Protein AF-A0A965HYW7-F1 (afdb_monomer_lite)

Secondary structure (DSSP, 8-state):
-------------------------PEEEEE-GGGTT-EEEE-SSSSEEEEEE-TTS--EEEEEEEEETTEEEEEEEEETTEEEEEEEEEETTEEEEEEEEEEE-TTS-EEEEEEEEEEEEEEETTSPPPPPPS--PPPP-TT---B-HHHHHHHGGGS-HHHHHHHHHHB-HHHHHHHTT-HHHHHHHHHHHTT-S---HHHHHHHHHHT--HHHHHHHHHHHHHHSHHHHHHHHHHHHHHHHHHHHHHTT-S-HHHHHHHHHHHHHHHHTPPPHHHHHHTTTT-PPP-

Radius of gyration: 22.09 Å; chains: 1; bounding box: 52×48×63 Å

Structure (mmCIF, N/CA/C/O backbone):
data_AF-A0A965HYW7-F1
#
_entry.id   AF-A0A965HYW7-F1
#
loop_
_atom_site.group_PDB
_atom_site.id
_atom_site.type_symbol
_atom_site.label_atom_id
_atom_site.label_alt_id
_atom_site.label_comp_id
_atom_site.label_asym_id
_atom_site.label_entity_id
_atom_site.label_seq_id
_atom_site.pdbx_PDB_ins_code
_atom_site.Cartn_x
_atom_site.Cartn_y
_atom_site.Cartn_z
_atom_site.occupancy
_atom_site.B_iso_or_equiv
_atom_site.auth_seq_id
_atom_site.auth_comp_id
_atom_site.auth_asym_id
_atom_site.auth_atom_id
_atom_site.pdbx_PDB_model_num
ATOM 1 N N . MET A 1 1 ? -5.879 13.848 -39.163 1.00 37.06 1 MET A N 1
ATO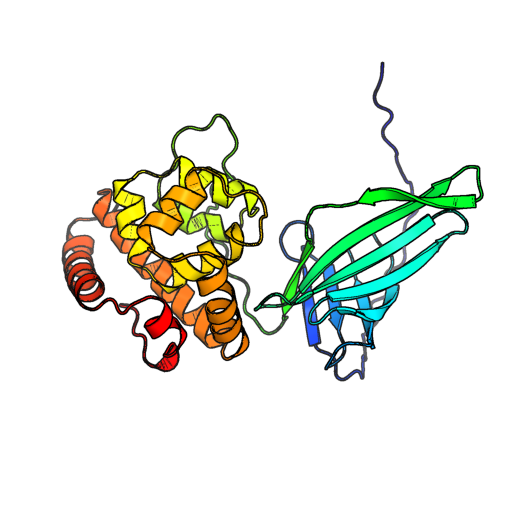M 2 C CA . MET A 1 1 ? -4.799 12.961 -39.651 1.00 37.06 1 MET A CA 1
ATOM 3 C C . MET A 1 1 ? -4.895 11.663 -38.853 1.00 37.06 1 MET A C 1
ATOM 5 O O . MET A 1 1 ? -4.931 11.728 -37.633 1.00 37.06 1 MET A O 1
ATOM 9 N N . ARG A 1 2 ? -5.151 10.536 -39.529 1.00 26.34 2 ARG A N 1
ATOM 10 C CA . ARG A 1 2 ? -5.620 9.263 -38.944 1.00 26.34 2 ARG A CA 1
ATOM 11 C C . ARG A 1 2 ? -4.559 8.589 -38.062 1.00 26.34 2 ARG A C 1
ATOM 13 O O . ARG A 1 2 ? -3.413 8.470 -38.482 1.00 26.34 2 ARG A O 1
ATOM 20 N N . LEU A 1 3 ? -4.985 8.089 -36.897 1.00 30.39 3 LEU A N 1
ATOM 21 C CA . LEU A 1 3 ? -4.243 7.127 -36.079 1.00 30.39 3 LEU A CA 1
ATOM 22 C C . LEU A 1 3 ? -4.007 5.836 -36.877 1.00 30.39 3 LEU A C 1
ATOM 24 O O . LEU A 1 3 ? -4.967 5.208 -37.322 1.00 30.39 3 LEU A O 1
ATOM 28 N N . GLN A 1 4 ? -2.746 5.425 -37.018 1.00 27.17 4 GLN A N 1
ATOM 29 C CA . GLN A 1 4 ? -2.389 4.082 -37.470 1.00 27.17 4 GLN A CA 1
ATOM 30 C C . GLN A 1 4 ? -2.093 3.195 -36.261 1.00 27.17 4 GLN A C 1
ATOM 32 O O . GLN A 1 4 ? -1.118 3.367 -35.534 1.00 27.17 4 GLN A O 1
ATOM 37 N N . THR A 1 5 ? -2.998 2.247 -36.064 1.00 33.28 5 THR A N 1
ATOM 38 C CA . THR A 1 5 ? -2.936 1.113 -35.152 1.00 33.28 5 THR A CA 1
ATOM 39 C C . THR A 1 5 ? -1.805 0.182 -35.594 1.00 33.28 5 THR A C 1
ATOM 41 O O . THR A 1 5 ? -1.863 -0.386 -36.684 1.00 33.28 5 THR A O 1
ATOM 44 N N . ILE A 1 6 ? -0.777 -0.004 -34.765 1.00 30.31 6 ILE A N 1
ATOM 45 C CA . ILE A 1 6 ? 0.245 -1.029 -35.008 1.00 30.31 6 ILE A CA 1
ATOM 46 C C . ILE A 1 6 ? -0.345 -2.376 -34.570 1.00 30.31 6 ILE A C 1
ATOM 48 O O . ILE A 1 6 ? -0.383 -2.703 -33.387 1.00 30.31 6 ILE A O 1
ATOM 52 N N . LYS A 1 7 ? -0.851 -3.140 -35.545 1.00 26.56 7 LYS A N 1
ATOM 53 C CA . LYS A 1 7 ? -1.144 -4.572 -35.413 1.00 26.56 7 LYS A CA 1
ATOM 54 C C . LYS A 1 7 ? 0.170 -5.340 -35.536 1.00 26.56 7 LYS A C 1
ATOM 56 O O . LYS A 1 7 ? 0.764 -5.351 -36.609 1.00 26.56 7 LYS A O 1
ATOM 61 N N . ILE A 1 8 ? 0.593 -6.015 -34.473 1.00 31.95 8 ILE A N 1
ATOM 62 C CA . ILE A 1 8 ? 1.630 -7.047 -34.555 1.00 31.95 8 ILE A CA 1
ATOM 63 C C . ILE A 1 8 ? 0.898 -8.390 -34.598 1.00 31.95 8 ILE A C 1
ATOM 65 O O . ILE A 1 8 ? 0.322 -8.824 -33.605 1.00 31.95 8 ILE A O 1
ATOM 69 N N . CYS A 1 9 ? 0.865 -9.004 -35.782 1.00 24.64 9 CYS A N 1
ATOM 70 C CA . CYS A 1 9 ? 0.475 -10.400 -35.958 1.00 24.64 9 CYS A CA 1
ATOM 71 C C . CYS A 1 9 ? 1.603 -11.299 -35.445 1.00 24.64 9 CYS A C 1
ATOM 73 O O . CYS A 1 9 ? 2.723 -11.173 -35.932 1.00 24.64 9 CYS A O 1
ATOM 75 N N . TRP A 1 10 ? 1.293 -12.248 -34.563 1.00 27.92 10 TRP A N 1
ATOM 76 C CA . TRP A 1 10 ? 2.052 -13.493 -34.458 1.00 27.92 10 TRP A CA 1
ATOM 77 C C . TRP A 1 10 ? 1.076 -14.666 -34.452 1.00 27.92 10 TRP A C 1
ATOM 79 O O . TRP A 1 10 ? 0.084 -14.675 -33.725 1.00 27.92 10 TRP A O 1
ATOM 89 N N . LEU A 1 11 ? 1.341 -15.588 -35.374 1.00 28.05 11 LEU A N 1
ATOM 90 C CA . LEU A 1 11 ? 0.586 -16.800 -35.653 1.00 28.05 11 LEU A CA 1
ATOM 91 C C . LEU A 1 11 ? 0.648 -17.797 -34.490 1.00 28.05 11 LEU A C 1
ATOM 93 O O . LEU A 1 11 ? 1.557 -17.786 -33.665 1.00 28.05 11 LEU A O 1
ATOM 97 N N . ALA A 1 12 ? -0.382 -18.634 -34.472 1.00 28.33 12 ALA A N 1
ATOM 98 C CA . ALA A 1 12 ? -0.800 -19.529 -33.413 1.00 28.33 12 ALA A CA 1
ATOM 99 C C . ALA A 1 12 ? 0.105 -20.752 -33.159 1.00 28.33 12 ALA A C 1
ATOM 101 O O . ALA A 1 12 ? 0.840 -21.204 -34.033 1.00 28.33 12 ALA A O 1
ATOM 102 N N . SER A 1 13 ? -0.152 -21.335 -31.980 1.00 27.81 13 SER A N 1
ATOM 103 C CA . SER A 1 13 ? -0.023 -22.754 -31.616 1.00 27.81 13 SER A CA 1
ATOM 104 C C . SER A 1 13 ? 1.363 -23.256 -31.213 1.00 27.81 13 SER A C 1
ATOM 106 O O . SER A 1 13 ? 2.185 -23.547 -32.064 1.00 27.81 13 SER A O 1
ATOM 108 N N . PHE A 1 14 ? 1.555 -23.495 -29.913 1.00 25.83 14 PHE A N 1
ATOM 109 C CA . PHE A 1 14 ? 1.907 -24.820 -29.383 1.00 25.83 14 PHE A CA 1
ATOM 110 C C . PHE A 1 14 ? 1.636 -24.835 -27.872 1.00 25.83 14 PHE A C 1
ATOM 112 O O . PHE A 1 14 ? 2.228 -24.079 -27.105 1.00 25.83 14 PHE A O 1
ATOM 119 N N . TRP A 1 15 ? 0.702 -25.688 -27.449 1.00 26.11 15 TRP A N 1
ATOM 120 C CA . TRP A 1 15 ? 0.575 -26.104 -26.057 1.00 26.11 15 TRP A CA 1
ATOM 121 C C . TRP A 1 15 ? 1.786 -26.973 -25.723 1.00 26.11 15 TRP A C 1
ATOM 123 O O . TRP A 1 15 ? 1.926 -28.070 -26.257 1.00 26.11 15 TRP A O 1
ATOM 133 N N . PHE A 1 16 ? 2.637 -26.500 -24.821 1.00 25.59 16 PHE A N 1
ATOM 134 C CA . PHE A 1 16 ? 3.503 -27.367 -24.038 1.00 25.59 16 PHE A CA 1
ATOM 135 C C . PHE A 1 16 ? 3.290 -27.017 -22.572 1.00 25.59 16 PHE A C 1
ATOM 137 O O . PHE A 1 16 ? 3.669 -25.945 -22.102 1.00 25.59 16 PHE A O 1
ATOM 144 N N . VAL A 1 17 ? 2.662 -27.944 -21.852 1.00 31.75 17 VAL A N 1
ATOM 145 C CA . VAL A 1 17 ? 2.759 -28.021 -20.397 1.00 31.75 17 VAL A CA 1
ATOM 146 C C . VAL A 1 17 ? 4.203 -28.424 -20.106 1.00 31.75 17 VAL A C 1
ATOM 148 O O . VAL A 1 17 ? 4.538 -29.605 -20.088 1.00 31.75 17 VAL A O 1
ATOM 151 N N . VAL A 1 18 ? 5.089 -27.440 -19.963 1.00 31.81 18 VAL A N 1
ATOM 152 C CA . VAL A 1 18 ? 6.425 -27.681 -19.418 1.00 31.81 18 VAL A CA 1
ATOM 153 C C . VAL A 1 18 ? 6.277 -27.673 -17.905 1.00 31.81 18 VAL A C 1
ATOM 155 O O . VAL A 1 18 ? 6.070 -26.628 -17.290 1.00 31.81 18 VAL A O 1
ATOM 158 N N . GLY A 1 19 ? 6.350 -28.863 -17.309 1.00 29.34 19 GLY A N 1
ATOM 159 C CA . GLY A 1 19 ? 6.579 -29.004 -15.880 1.00 29.34 19 GLY A CA 1
ATOM 160 C C . GLY A 1 19 ? 7.889 -28.308 -15.524 1.00 29.34 19 GLY A C 1
ATOM 161 O O . GLY A 1 19 ? 8.965 -28.764 -15.906 1.00 29.34 19 GLY A O 1
ATOM 162 N N . PHE A 1 20 ? 7.798 -27.181 -14.822 1.00 35.12 20 PHE A N 1
ATOM 163 C CA . PHE A 1 20 ? 8.964 -26.477 -14.306 1.00 35.12 20 PHE A CA 1
ATOM 164 C C . PHE A 1 20 ? 9.522 -27.239 -13.101 1.00 35.12 20 PHE A C 1
ATOM 166 O O . PHE A 1 20 ? 9.142 -27.007 -11.956 1.00 35.12 20 PHE A O 1
ATOM 173 N N . LEU A 1 21 ? 10.468 -28.137 -13.363 1.00 37.75 21 LEU A N 1
ATOM 174 C CA . LEU A 1 21 ? 11.489 -28.503 -12.386 1.00 37.75 21 LEU A CA 1
ATOM 175 C C . LEU A 1 21 ? 12.529 -27.375 -12.366 1.00 37.75 21 LEU A C 1
ATOM 177 O O . LEU A 1 21 ? 13.509 -27.395 -13.102 1.00 37.75 21 LEU A O 1
ATOM 181 N N . SER A 1 22 ? 12.280 -26.354 -11.544 1.00 37.47 22 SER A N 1
ATOM 182 C CA . SER A 1 22 ? 13.244 -25.296 -11.234 1.00 37.47 22 SER A CA 1
ATOM 183 C C . SER A 1 22 ? 13.905 -25.619 -9.896 1.00 37.47 22 SER A C 1
ATOM 185 O O . SER A 1 22 ? 13.380 -25.328 -8.823 1.00 37.47 22 SER A O 1
ATOM 187 N N . SER A 1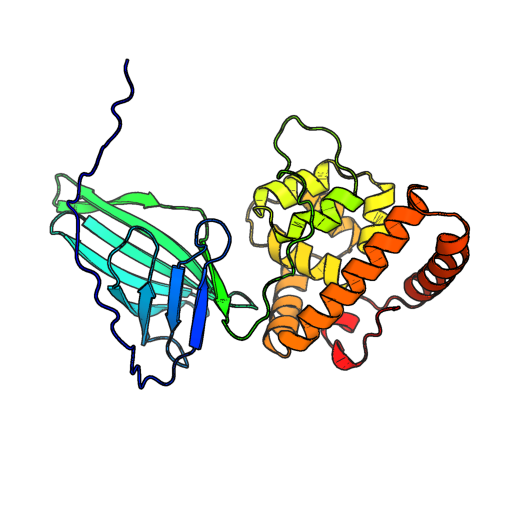 23 ? 15.076 -26.248 -9.951 1.00 43.75 23 SER A N 1
ATOM 188 C CA . SER A 1 23 ? 16.025 -26.229 -8.844 1.00 43.75 23 SER A CA 1
ATOM 189 C C . SER A 1 23 ? 16.728 -24.867 -8.835 1.00 43.75 23 SER A C 1
ATOM 191 O O . SER A 1 23 ? 17.780 -24.709 -9.451 1.00 43.75 23 SER A O 1
ATOM 193 N N . ALA A 1 24 ? 16.154 -23.864 -8.171 1.00 43.72 24 ALA A N 1
ATOM 194 C CA . ALA A 1 24 ? 16.856 -22.612 -7.899 1.00 43.72 24 ALA A CA 1
ATOM 195 C C . ALA A 1 24 ? 16.333 -21.968 -6.613 1.00 43.72 24 ALA A C 1
ATOM 197 O O . ALA A 1 24 ? 15.143 -21.741 -6.428 1.00 43.72 24 ALA A O 1
ATOM 198 N N . THR A 1 25 ? 17.258 -21.666 -5.713 1.00 59.50 25 THR A N 1
ATOM 199 C CA . THR A 1 25 ? 17.084 -21.148 -4.353 1.00 59.50 25 THR A CA 1
ATOM 200 C C . THR A 1 25 ? 16.575 -19.697 -4.289 1.00 59.50 25 THR A C 1
ATOM 202 O O . THR A 1 25 ? 16.943 -18.977 -3.367 1.00 59.50 25 THR A O 1
ATOM 205 N N . GLY A 1 26 ? 15.773 -19.244 -5.256 1.00 74.12 26 GLY A N 1
ATOM 206 C CA . GLY A 1 26 ? 15.263 -17.873 -5.373 1.00 74.12 26 GLY A CA 1
ATOM 207 C C . GLY A 1 26 ? 13.869 -17.653 -4.773 1.00 74.12 26 GLY A C 1
ATOM 208 O O . GLY A 1 26 ? 13.160 -18.601 -4.440 1.00 74.12 26 GLY A O 1
ATOM 209 N N . GLN A 1 27 ? 13.471 -16.388 -4.638 1.00 87.75 27 GLN A N 1
ATOM 210 C CA . GLN A 1 27 ? 12.113 -15.973 -4.280 1.00 87.75 27 GLN A CA 1
ATOM 211 C C . GLN A 1 27 ? 11.315 -15.623 -5.540 1.00 87.75 27 GLN A C 1
ATOM 213 O O . GLN A 1 27 ? 11.829 -14.998 -6.470 1.00 87.75 27 GLN A O 1
ATOM 218 N N . THR A 1 28 ? 10.042 -16.020 -5.557 1.00 91.38 28 THR A N 1
ATOM 219 C CA . THR A 1 28 ? 9.111 -15.686 -6.639 1.00 91.38 28 THR A CA 1
ATOM 220 C C . THR A 1 28 ? 8.286 -14.466 -6.252 1.00 91.38 28 THR A C 1
ATOM 222 O O . THR A 1 28 ? 7.853 -14.332 -5.106 1.00 91.38 28 THR A O 1
ATOM 225 N N . TYR A 1 29 ? 8.051 -13.582 -7.216 1.00 91.12 29 TYR A N 1
ATOM 226 C CA . TYR A 1 29 ? 7.219 -12.399 -7.051 1.00 91.12 29 TYR A CA 1
ATOM 227 C C . TYR A 1 29 ? 6.168 -12.359 -8.154 1.00 91.12 29 TYR A C 1
ATOM 229 O O . TYR A 1 29 ? 6.474 -12.628 -9.312 1.00 91.12 29 TYR A O 1
ATOM 237 N N . HIS A 1 30 ? 4.936 -12.005 -7.812 1.00 88.69 30 HIS A N 1
ATOM 238 C CA . HIS A 1 30 ? 3.833 -11.875 -8.757 1.00 88.69 30 HIS A CA 1
ATOM 239 C C . HIS A 1 30 ? 3.555 -10.412 -9.061 1.00 88.69 30 HIS A C 1
ATOM 241 O O . HIS A 1 30 ? 3.542 -9.571 -8.160 1.00 88.69 30 HIS A O 1
ATOM 247 N N . GLY A 1 31 ? 3.306 -10.122 -10.333 1.00 81.25 31 GLY A N 1
ATOM 248 C CA . GLY A 1 31 ? 2.906 -8.800 -10.778 1.00 81.25 31 GLY A CA 1
ATOM 249 C C . GLY A 1 31 ? 1.536 -8.403 -10.228 1.00 81.25 31 GLY A C 1
ATOM 250 O O . GLY A 1 31 ? 0.633 -9.237 -10.084 1.00 81.25 31 GLY A O 1
ATOM 251 N N . ILE A 1 32 ? 1.399 -7.117 -9.915 1.00 73.44 32 ILE A N 1
ATOM 252 C CA . ILE A 1 32 ? 0.146 -6.477 -9.496 1.00 73.44 32 ILE A CA 1
ATOM 253 C C . ILE A 1 32 ? -0.286 -5.419 -10.518 1.00 73.44 32 ILE A C 1
ATOM 255 O O . ILE A 1 32 ? 0.508 -4.992 -11.359 1.00 73.44 32 ILE A O 1
ATOM 259 N N . ASP A 1 33 ? -1.549 -5.001 -10.447 1.00 71.88 33 ASP A N 1
ATOM 260 C CA . ASP A 1 33 ? -2.158 -4.013 -11.342 1.00 71.88 33 ASP A CA 1
ATOM 261 C C . ASP A 1 33 ? -1.958 -4.377 -12.826 1.00 71.88 33 ASP A C 1
ATOM 263 O O . ASP A 1 33 ? -2.347 -5.458 -13.267 1.00 71.88 33 ASP A O 1
ATOM 267 N N . VAL A 1 34 ? -1.300 -3.506 -13.598 1.00 70.12 34 VAL A N 1
ATOM 268 C CA . VAL A 1 34 ? -0.999 -3.711 -15.027 1.00 70.12 34 VAL A CA 1
ATOM 269 C C . VAL A 1 34 ? -0.098 -4.922 -15.302 1.00 70.12 34 VAL A C 1
ATOM 271 O O . VAL A 1 34 ? 0.038 -5.326 -16.453 1.00 70.12 34 VAL A O 1
ATOM 274 N N . MET A 1 35 ? 0.510 -5.502 -14.262 1.00 79.62 35 MET A N 1
ATOM 275 C CA . MET A 1 35 ? 1.367 -6.685 -14.341 1.00 79.62 35 MET A CA 1
ATOM 276 C C . MET A 1 35 ? 0.681 -7.973 -13.883 1.00 79.62 35 MET A C 1
ATOM 278 O O . MET A 1 35 ? 1.358 -8.993 -13.743 1.00 79.62 35 MET A O 1
ATOM 282 N N . GLU A 1 36 ? -0.630 -7.974 -13.630 1.00 78.62 36 GLU A N 1
ATOM 283 C CA . GLU A 1 36 ? -1.334 -9.199 -13.246 1.00 78.62 36 GLU A CA 1
ATOM 284 C C . GLU A 1 36 ? -1.097 -10.331 -14.271 1.00 78.62 36 GLU A C 1
ATOM 286 O O . GLU A 1 36 ? -1.132 -10.126 -15.485 1.00 78.62 36 GLU A O 1
ATOM 291 N N . GLY A 1 37 ? -0.776 -11.527 -13.764 1.00 78.62 37 GLY A N 1
ATOM 292 C CA . GLY A 1 37 ? -0.368 -12.694 -14.559 1.00 78.62 37 GLY A CA 1
ATOM 293 C C . GLY A 1 37 ? 1.125 -12.755 -14.912 1.00 78.62 37 GLY A C 1
ATOM 294 O O . GLY A 1 37 ? 1.578 -13.783 -15.399 1.00 78.62 37 GLY A O 1
ATOM 295 N N . SER A 1 38 ? 1.898 -11.707 -14.613 1.00 88.19 38 SER A N 1
ATOM 296 C CA . SER A 1 38 ? 3.361 -11.707 -14.750 1.00 88.19 38 SER A CA 1
ATOM 297 C C . SER A 1 38 ? 4.053 -12.177 -13.466 1.00 88.19 38 SER A C 1
ATOM 299 O O . SER A 1 38 ? 3.482 -12.097 -12.373 1.00 88.19 38 SER A O 1
ATOM 301 N N . SER A 1 39 ? 5.306 -12.617 -13.560 1.00 91.81 39 SER A N 1
ATOM 302 C CA . SER A 1 39 ? 6.126 -12.974 -12.399 1.00 91.81 39 SER A CA 1
ATOM 303 C C . SER A 1 39 ? 7.612 -12.671 -12.589 1.00 91.81 39 SER A C 1
ATOM 305 O O . SER A 1 39 ? 8.099 -12.507 -13.708 1.00 91.81 39 SER A O 1
ATOM 307 N N . LEU A 1 40 ? 8.326 -12.587 -11.466 1.00 93.25 40 LEU A N 1
ATOM 308 C CA . LEU A 1 40 ? 9.783 -12.525 -11.394 1.00 93.25 40 LEU A CA 1
ATOM 309 C C . LEU A 1 40 ? 10.292 -13.686 -10.556 1.00 93.25 40 LEU A C 1
ATOM 311 O O . LEU A 1 40 ? 9.711 -13.991 -9.511 1.00 93.25 40 LEU A O 1
ATOM 315 N N . GLN A 1 41 ? 11.418 -14.257 -10.959 1.00 93.62 41 GLN A N 1
ATOM 316 C CA . GLN A 1 41 ? 12.202 -15.151 -10.121 1.00 93.62 41 GLN A CA 1
ATOM 317 C C . GLN A 1 41 ? 13.526 -14.459 -9.809 1.00 93.62 41 GLN A C 1
ATOM 319 O O . GLN A 1 41 ? 14.345 -14.216 -10.693 1.00 93.62 41 GLN A O 1
ATOM 324 N N . ILE A 1 42 ? 13.699 -14.070 -8.547 1.00 91.00 42 ILE A N 1
ATOM 325 C CA . ILE A 1 42 ? 14.866 -13.318 -8.079 1.00 91.00 42 ILE A CA 1
ATOM 326 C C . ILE A 1 42 ? 15.696 -14.256 -7.198 1.00 91.00 42 ILE A C 1
ATOM 328 O O . ILE A 1 42 ? 15.123 -14.965 -6.366 1.00 91.00 42 ILE A O 1
ATOM 332 N N . PRO A 1 43 ? 17.031 -14.297 -7.339 1.00 89.44 43 PRO A N 1
ATOM 333 C CA . PRO A 1 43 ? 17.882 -15.091 -6.461 1.00 89.44 43 PRO A CA 1
ATOM 334 C C . PRO A 1 43 ? 17.745 -14.616 -5.006 1.00 89.44 43 PRO A C 1
ATOM 336 O O . PRO A 1 43 ? 17.257 -13.521 -4.736 1.00 89.44 43 PRO A O 1
ATOM 339 N N . LYS A 1 44 ? 18.198 -15.432 -4.046 1.00 83.00 44 LYS A N 1
ATOM 340 C CA . LYS A 1 44 ? 18.151 -15.126 -2.597 1.00 83.00 44 LYS A CA 1
ATOM 341 C C . LYS A 1 44 ? 18.644 -13.722 -2.226 1.00 83.00 44 LYS A C 1
ATOM 343 O O . LYS A 1 44 ? 18.179 -13.157 -1.242 1.00 83.00 44 LYS A O 1
ATOM 348 N N . SER A 1 45 ? 19.581 -13.187 -2.997 1.00 81.06 45 SER A N 1
ATOM 349 C CA . SER A 1 45 ? 20.106 -11.833 -2.869 1.00 81.06 45 SER A CA 1
ATOM 350 C C . SER A 1 45 ? 20.517 -11.312 -4.244 1.00 81.06 45 SER A C 1
ATOM 352 O O . SER A 1 45 ? 21.046 -12.077 -5.050 1.00 81.06 45 SER A O 1
ATOM 354 N N . LEU A 1 46 ? 20.312 -10.017 -4.487 1.00 84.75 46 LEU A N 1
ATOM 355 C CA . LEU A 1 46 ? 20.935 -9.293 -5.598 1.00 84.75 46 LEU A CA 1
ATOM 356 C C . LEU A 1 46 ? 22.272 -8.678 -5.144 1.00 84.75 46 LEU A C 1
ATOM 358 O O . LEU A 1 46 ? 22.408 -8.396 -3.950 1.00 84.75 46 LEU A O 1
ATOM 362 N N . PRO A 1 47 ? 23.242 -8.417 -6.046 1.00 89.38 47 PRO A N 1
ATOM 363 C CA . PRO A 1 47 ? 23.243 -8.626 -7.506 1.00 89.38 47 PRO A CA 1
ATOM 364 C C . PRO A 1 47 ? 23.090 -10.084 -7.951 1.00 89.38 47 PRO A C 1
ATOM 366 O O . PRO A 1 47 ? 23.458 -11.002 -7.223 1.00 89.38 47 PRO A O 1
ATOM 369 N N . GLY A 1 48 ? 22.571 -10.301 -9.158 1.00 90.38 48 GLY A N 1
ATOM 370 C CA . GLY A 1 48 ? 22.396 -11.642 -9.709 1.00 90.38 48 GLY A CA 1
ATOM 371 C C . GLY A 1 48 ? 21.440 -11.688 -10.895 1.00 90.38 48 GLY A C 1
ATOM 372 O O . GLY A 1 48 ? 20.832 -10.685 -11.268 1.00 90.38 48 GLY A O 1
ATOM 373 N N . LYS A 1 49 ? 21.309 -12.874 -11.486 1.00 92.50 49 LYS A N 1
ATOM 374 C CA . LYS A 1 49 ? 20.434 -13.116 -12.632 1.00 92.50 49 LYS A CA 1
ATOM 375 C C . LYS A 1 49 ? 18.974 -13.195 -12.192 1.00 92.50 49 LYS A C 1
ATOM 377 O O . LYS A 1 49 ? 18.642 -14.038 -11.366 1.00 92.50 49 LYS A O 1
ATOM 382 N N . VAL A 1 50 ? 18.122 -12.336 -12.745 1.00 93.25 50 VAL A N 1
ATOM 383 C CA . VAL A 1 50 ? 16.672 -12.322 -12.504 1.00 93.25 50 VAL A CA 1
ATOM 384 C C . VAL A 1 50 ? 15.949 -12.824 -13.742 1.00 93.25 50 VAL A C 1
ATOM 386 O O . VAL A 1 50 ? 16.219 -12.345 -14.845 1.00 93.25 50 VAL A O 1
ATOM 389 N N . ASP A 1 51 ? 15.010 -13.744 -13.549 1.00 93.00 51 ASP A N 1
ATOM 390 C CA . ASP A 1 51 ? 14.137 -14.238 -14.611 1.00 93.00 51 ASP A CA 1
ATOM 391 C C . ASP A 1 51 ? 12.819 -13.460 -14.613 1.00 93.00 51 ASP A C 1
ATOM 393 O O . ASP A 1 51 ? 12.162 -13.305 -13.580 1.00 93.00 51 ASP A O 1
ATOM 397 N N . PHE A 1 52 ? 12.433 -12.966 -15.786 1.00 91.12 52 PHE A N 1
ATOM 398 C CA . PHE A 1 52 ? 11.245 -12.159 -16.018 1.00 91.12 52 PHE A CA 1
ATOM 399 C C . PHE A 1 52 ? 10.249 -12.934 -16.879 1.00 91.12 52 PHE A C 1
ATOM 401 O O . PHE A 1 52 ? 10.544 -13.326 -18.010 1.00 91.12 52 PHE A O 1
ATOM 408 N N . TYR A 1 53 ? 9.031 -13.072 -16.365 1.00 91.31 53 TYR A N 1
ATOM 409 C CA . TYR A 1 53 ? 7.885 -13.634 -17.068 1.00 91.31 53 TYR A CA 1
ATOM 410 C C . TYR A 1 53 ? 6.823 -12.537 -17.170 1.00 91.31 53 TYR A C 1
ATOM 412 O O . TYR A 1 53 ? 5.948 -12.423 -16.317 1.00 91.31 53 TYR A O 1
ATOM 420 N N . ILE A 1 54 ? 6.950 -11.659 -18.167 1.00 84.31 54 ILE A N 1
ATOM 421 C CA . ILE A 1 54 ? 6.068 -10.497 -18.345 1.00 84.31 54 ILE A CA 1
ATOM 422 C C . ILE A 1 54 ? 5.027 -10.805 -19.420 1.00 84.31 54 ILE A C 1
ATOM 424 O O . ILE A 1 54 ? 5.382 -11.165 -20.541 1.00 84.31 54 ILE A O 1
ATOM 428 N N . ASN A 1 55 ? 3.745 -10.613 -19.105 1.00 76.69 55 ASN A N 1
ATOM 429 C CA . ASN A 1 55 ? 2.660 -10.784 -20.070 1.00 76.69 55 ASN A CA 1
ATOM 430 C C . ASN A 1 55 ? 2.881 -9.915 -21.319 1.00 76.69 55 ASN A C 1
ATOM 432 O O . ASN A 1 55 ? 3.102 -8.709 -21.228 1.00 76.69 55 ASN A O 1
ATOM 436 N N . GLY A 1 56 ? 2.821 -10.541 -22.497 1.00 75.38 56 GLY A N 1
ATOM 437 C CA . GLY A 1 56 ? 3.114 -9.888 -23.778 1.00 75.38 56 GLY A CA 1
ATOM 438 C C . GLY A 1 56 ? 4.592 -9.902 -24.190 1.00 75.38 56 GLY A C 1
ATOM 439 O O . GLY A 1 56 ? 4.910 -9.412 -25.272 1.00 75.38 56 GLY A O 1
ATOM 440 N N . PHE A 1 57 ? 5.483 -10.489 -23.384 1.00 75.56 57 PHE A N 1
ATOM 441 C CA . PHE A 1 57 ? 6.895 -10.702 -23.705 1.00 75.56 57 PHE A CA 1
ATOM 442 C C . PHE A 1 57 ? 7.239 -12.196 -23.640 1.00 75.56 57 PHE A C 1
ATOM 444 O O . PHE A 1 57 ? 6.665 -12.948 -22.854 1.00 75.56 57 PHE A O 1
ATOM 451 N N . ALA A 1 58 ? 8.203 -12.634 -24.455 1.00 82.38 58 ALA A N 1
ATOM 452 C CA . ALA A 1 58 ? 8.821 -13.944 -24.259 1.00 82.38 58 ALA A CA 1
ATOM 453 C C . ALA A 1 58 ? 9.602 -13.941 -22.930 1.00 82.38 58 ALA A C 1
ATOM 455 O O . ALA A 1 58 ? 10.191 -12.906 -22.616 1.00 82.38 58 ALA A O 1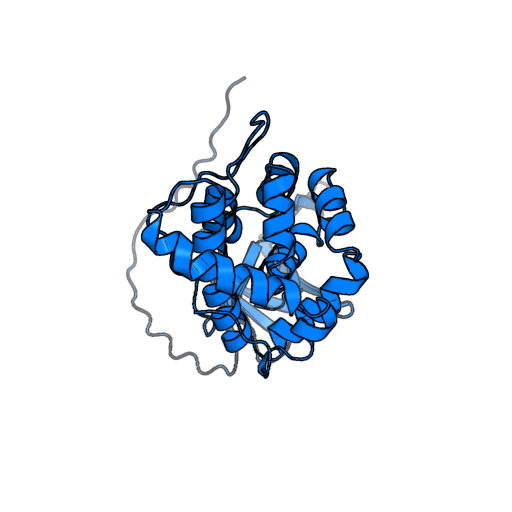
ATOM 456 N N . PRO A 1 59 ? 9.641 -15.046 -22.162 1.00 88.38 59 PRO A N 1
ATOM 457 C CA . PRO A 1 59 ? 10.451 -15.121 -20.949 1.00 88.38 59 PRO A CA 1
ATOM 458 C C . PRO A 1 59 ? 11.914 -14.769 -21.228 1.00 88.38 59 PRO A C 1
ATOM 460 O O . PRO A 1 59 ? 12.487 -15.218 -22.223 1.00 88.38 59 PRO A O 1
ATOM 463 N N . PHE A 1 60 ? 12.520 -13.967 -20.358 1.00 88.88 60 PHE A N 1
ATOM 464 C CA . PHE A 1 60 ? 13.912 -13.550 -20.505 1.00 88.88 60 PHE A CA 1
ATOM 465 C C . PHE A 1 60 ? 14.586 -13.399 -19.145 1.00 88.88 60 PHE A C 1
ATOM 467 O O . PHE A 1 60 ? 13.925 -13.186 -18.133 1.00 88.88 60 PHE A O 1
ATOM 474 N N . SER A 1 61 ? 15.913 -13.450 -19.135 1.00 91.19 61 SER A N 1
ATOM 475 C CA . SER A 1 61 ? 16.706 -13.244 -17.926 1.00 91.19 61 SER A CA 1
ATOM 476 C C . SER A 1 61 ? 17.634 -12.053 -18.089 1.00 91.19 61 SER A C 1
ATOM 478 O O . SER A 1 61 ? 18.155 -11.823 -19.182 1.00 91.19 61 SER A O 1
ATOM 480 N N . ILE A 1 62 ? 17.874 -11.323 -17.004 1.00 91.81 62 ILE A N 1
ATOM 481 C CA . ILE A 1 62 ? 18.820 -10.208 -16.984 1.00 91.81 62 ILE A CA 1
ATOM 482 C C . ILE A 1 62 ? 19.740 -10.333 -15.775 1.00 91.81 62 ILE A C 1
ATOM 484 O O . ILE A 1 62 ? 19.275 -10.530 -14.653 1.00 91.81 62 ILE A O 1
ATOM 488 N N . ASP A 1 63 ? 21.040 -10.171 -16.005 1.00 92.12 63 ASP A N 1
ATOM 489 C CA . ASP A 1 63 ? 22.013 -9.984 -14.935 1.00 92.12 63 ASP A CA 1
ATOM 490 C C . ASP A 1 63 ? 21.872 -8.577 -14.351 1.00 92.12 63 ASP A C 1
ATOM 492 O O . ASP A 1 63 ? 22.134 -7.565 -15.007 1.00 92.12 63 ASP A O 1
ATOM 496 N N . MET A 1 64 ? 21.411 -8.519 -13.106 1.00 92.69 64 MET A N 1
ATOM 497 C CA . MET A 1 64 ? 21.196 -7.275 -12.384 1.00 92.69 64 MET A CA 1
ATOM 498 C C . MET A 1 64 ? 22.461 -6.904 -11.618 1.00 92.69 64 MET A C 1
ATOM 500 O O . MET A 1 64 ? 22.925 -7.672 -10.773 1.00 92.69 64 MET A O 1
ATOM 504 N N . VAL A 1 65 ? 22.980 -5.703 -11.858 1.00 91.75 65 VAL A N 1
ATOM 505 C CA . VAL A 1 65 ? 24.115 -5.117 -11.136 1.00 91.75 65 VAL A CA 1
ATOM 506 C C . VAL A 1 65 ? 23.643 -4.017 -10.193 1.00 91.75 65 VAL A C 1
ATOM 508 O O . VAL A 1 65 ? 22.700 -3.286 -10.493 1.00 91.75 65 VAL A O 1
ATOM 511 N N . GLN A 1 66 ? 24.292 -3.885 -9.039 1.00 88.94 66 G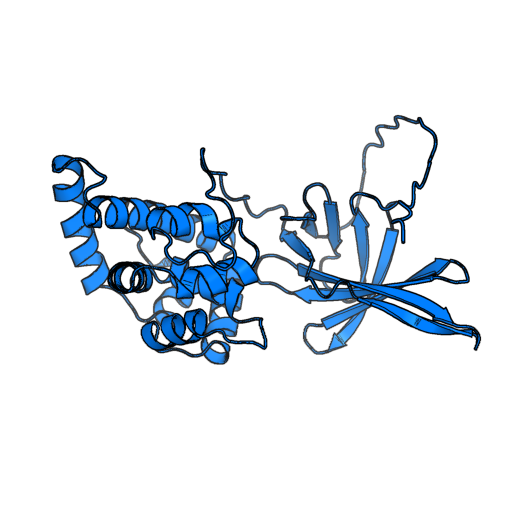LN A N 1
ATOM 512 C CA . GLN A 1 66 ? 23.992 -2.806 -8.102 1.00 88.94 66 GLN A CA 1
ATOM 513 C C . GLN A 1 66 ? 24.548 -1.484 -8.642 1.00 88.94 66 GLN A C 1
ATOM 515 O O . GLN A 1 66 ? 25.748 -1.351 -8.866 1.00 88.94 66 GLN A O 1
ATOM 520 N N . GLN A 1 67 ? 23.673 -0.503 -8.851 1.00 84.81 67 GLN A N 1
ATOM 521 C CA . GLN A 1 67 ? 24.048 0.855 -9.243 1.00 84.81 67 GLN A CA 1
ATOM 522 C C . GLN A 1 67 ? 24.208 1.765 -8.017 1.00 84.81 67 GLN A C 1
ATOM 524 O O . GLN A 1 67 ? 25.069 2.641 -7.993 1.00 84.81 67 GLN A O 1
ATOM 529 N N . SER A 1 68 ? 23.364 1.580 -7.001 1.00 77.75 68 SER A N 1
ATOM 530 C CA . SER A 1 68 ? 23.429 2.298 -5.725 1.00 77.75 68 SER A CA 1
ATOM 531 C C . SER A 1 68 ? 22.875 1.427 -4.595 1.00 77.75 68 SER A C 1
ATOM 533 O O . SER A 1 68 ? 22.472 0.290 -4.847 1.00 77.75 68 SER A O 1
ATOM 535 N N . ARG A 1 69 ? 22.863 1.949 -3.356 1.00 68.31 69 ARG A N 1
ATOM 536 C CA . ARG A 1 69 ? 22.538 1.213 -2.117 1.00 68.31 69 ARG A CA 1
ATOM 537 C C . ARG A 1 69 ? 21.355 0.247 -2.271 1.00 68.31 69 ARG A C 1
ATOM 539 O O . ARG A 1 69 ? 21.494 -0.898 -1.871 1.00 68.31 69 ARG A O 1
ATOM 546 N N . ASP A 1 70 ? 20.301 0.664 -2.973 1.00 75.81 70 ASP A N 1
ATOM 547 C CA . ASP A 1 70 ? 19.071 -0.114 -3.173 1.00 75.81 70 ASP A CA 1
ATOM 548 C C . ASP A 1 70 ? 18.548 -0.031 -4.620 1.00 75.81 70 ASP A C 1
ATOM 550 O O . ASP A 1 70 ? 17.348 -0.087 -4.880 1.00 75.81 70 ASP A O 1
ATOM 554 N N . VAL A 1 71 ? 19.429 0.181 -5.597 1.00 81.94 71 VAL A N 1
ATOM 555 C CA . VAL A 1 71 ? 19.029 0.246 -7.009 1.00 81.94 71 VAL A CA 1
ATOM 556 C C . VAL A 1 71 ? 19.841 -0.750 -7.802 1.00 81.94 71 VAL A C 1
ATOM 558 O O . VAL A 1 71 ? 21.067 -0.662 -7.848 1.00 81.94 71 VAL A O 1
ATOM 561 N N . PHE A 1 72 ? 19.137 -1.652 -8.474 1.00 89.38 72 PHE A N 1
ATOM 562 C CA . PHE A 1 72 ? 19.731 -2.641 -9.355 1.00 89.38 72 PHE A CA 1
ATOM 563 C C . PHE A 1 72 ? 19.333 -2.338 -10.790 1.00 89.38 72 PHE A C 1
ATOM 565 O O . PHE A 1 72 ? 18.170 -2.043 -11.064 1.00 89.38 72 PHE A O 1
ATOM 572 N N . ILE A 1 73 ? 20.287 -2.405 -11.709 1.00 91.25 73 ILE A N 1
ATOM 573 C CA . ILE A 1 73 ? 20.049 -2.202 -13.134 1.00 91.25 73 ILE A CA 1
ATOM 574 C C . ILE A 1 73 ? 20.558 -3.407 -13.897 1.00 91.25 73 ILE A C 1
ATOM 576 O O . ILE A 1 73 ? 21.613 -3.945 -13.589 1.00 91.25 73 ILE A O 1
ATOM 580 N N . GLY A 1 74 ? 19.820 -3.794 -14.922 1.00 90.94 74 GLY A N 1
ATOM 581 C CA . GLY A 1 74 ? 20.299 -4.719 -15.926 1.00 90.94 74 GLY A CA 1
ATOM 582 C C . GLY A 1 74 ? 19.844 -4.279 -17.309 1.00 90.94 74 GLY A C 1
ATOM 583 O O . GLY A 1 74 ? 18.862 -3.549 -17.462 1.00 90.94 74 GLY A O 1
ATOM 584 N N . GLU A 1 75 ? 20.583 -4.686 -18.331 1.00 89.19 75 GLU A N 1
ATOM 585 C CA . GLU A 1 75 ? 20.269 -4.368 -19.720 1.00 89.19 75 GLU A CA 1
ATOM 586 C C . GLU A 1 75 ? 20.139 -5.658 -20.524 1.00 89.19 75 GLU A C 1
ATOM 588 O O . GLU A 1 75 ? 20.933 -6.581 -20.369 1.00 89.19 75 GLU A O 1
ATOM 593 N N . ASN A 1 76 ? 19.146 -5.704 -21.406 1.00 82.56 76 ASN A N 1
ATOM 594 C CA . ASN A 1 76 ? 18.969 -6.771 -22.376 1.00 82.56 76 ASN A CA 1
ATOM 595 C C . ASN A 1 76 ? 18.870 -6.161 -23.777 1.00 82.56 76 ASN A C 1
ATOM 597 O O . ASN A 1 76 ? 17.990 -5.340 -24.060 1.00 82.56 76 ASN A O 1
ATOM 601 N N . ILE A 1 77 ? 19.794 -6.539 -24.658 1.00 76.69 77 ILE A N 1
ATOM 602 C CA . ILE A 1 77 ? 19.756 -6.139 -26.064 1.00 76.69 77 ILE A CA 1
ATOM 603 C C . ILE A 1 77 ? 18.752 -7.053 -26.764 1.00 76.69 77 ILE A C 1
ATOM 605 O O . ILE A 1 77 ? 19.062 -8.188 -27.112 1.00 76.69 77 ILE A O 1
ATOM 609 N N . THR A 1 78 ? 17.537 -6.547 -26.971 1.00 72.06 78 THR A N 1
ATOM 610 C CA . THR A 1 78 ? 16.451 -7.319 -27.586 1.00 72.06 78 THR A CA 1
ATOM 611 C C . THR A 1 78 ? 16.619 -7.449 -29.101 1.00 72.06 78 THR A C 1
ATOM 613 O O . THR A 1 78 ? 16.138 -8.411 -29.692 1.00 72.06 78 THR A O 1
ATOM 616 N N . SER A 1 79 ? 17.311 -6.504 -29.753 1.00 75.81 79 SER A N 1
ATOM 617 C CA . SER A 1 79 ? 17.707 -6.601 -31.165 1.00 75.81 79 SER A CA 1
ATOM 618 C C . SER A 1 79 ? 18.865 -5.652 -31.506 1.00 75.81 79 SER A C 1
ATOM 620 O O . SER A 1 79 ? 19.272 -4.823 -30.696 1.00 75.81 79 SER A O 1
ATOM 622 N N . ARG A 1 80 ? 19.355 -5.683 -32.758 1.00 75.88 80 ARG A N 1
ATOM 623 C CA . ARG A 1 80 ? 20.382 -4.743 -33.264 1.00 75.88 80 ARG A CA 1
ATOM 624 C C . ARG A 1 80 ? 20.003 -3.261 -33.100 1.00 75.88 80 ARG A C 1
ATOM 626 O O . ARG A 1 80 ? 20.889 -2.405 -33.076 1.00 75.88 80 ARG A O 1
ATOM 633 N N . TYR A 1 81 ? 18.708 -2.958 -33.014 1.00 79.56 81 TYR A N 1
ATOM 634 C CA . TYR A 1 81 ? 18.179 -1.594 -32.972 1.00 79.56 81 TYR A CA 1
ATOM 635 C C . TYR A 1 81 ? 17.444 -1.266 -31.675 1.00 79.56 81 TYR A C 1
ATOM 637 O O . TYR A 1 81 ? 17.039 -0.119 -31.499 1.00 79.56 81 TYR A O 1
ATOM 645 N N . GLN A 1 82 ? 17.264 -2.235 -30.775 1.00 81.12 82 GLN A N 1
ATOM 646 C CA . GLN A 1 82 ? 16.474 -2.066 -29.559 1.00 81.12 82 GLN A CA 1
ATOM 647 C C . GLN A 1 82 ? 17.205 -2.625 -28.344 1.00 81.12 82 GLN A C 1
ATOM 649 O O . GLN A 1 82 ? 17.817 -3.691 -28.393 1.00 81.12 82 GLN A O 1
ATOM 654 N N . LYS A 1 83 ? 17.111 -1.890 -27.242 1.00 85.38 83 LYS A N 1
ATOM 655 C CA . LYS A 1 83 ? 17.654 -2.279 -25.948 1.00 85.38 83 LYS A CA 1
ATOM 656 C C . LYS A 1 83 ? 16.603 -2.018 -24.881 1.00 85.38 83 LYS A C 1
ATOM 658 O O . LYS A 1 83 ? 15.991 -0.954 -24.866 1.00 85.38 83 LYS A O 1
ATOM 663 N N . LEU A 1 84 ? 16.410 -2.976 -23.989 1.00 84.56 84 LEU A N 1
ATOM 664 C CA . LEU A 1 84 ? 15.593 -2.820 -22.798 1.00 84.56 84 LEU A CA 1
ATOM 665 C C . LEU A 1 84 ? 16.528 -2.659 -21.604 1.00 84.56 84 LEU A C 1
ATOM 667 O O . LEU A 1 84 ? 17.367 -3.520 -21.353 1.00 84.56 84 LEU A O 1
ATOM 671 N N . ARG A 1 85 ? 16.389 -1.565 -20.861 1.00 87.81 85 ARG A N 1
ATOM 672 C CA . ARG A 1 85 ? 16.998 -1.432 -19.540 1.00 87.81 85 ARG A CA 1
ATOM 673 C C . ARG A 1 85 ? 15.922 -1.665 -18.494 1.00 87.81 85 ARG A C 1
ATOM 675 O O . ARG A 1 85 ? 14.834 -1.098 -18.578 1.00 87.81 85 ARG A O 1
ATOM 682 N N . ILE A 1 86 ? 16.250 -2.486 -17.510 1.00 89.44 86 ILE A N 1
ATOM 683 C CA . ILE A 1 86 ? 15.407 -2.740 -16.354 1.00 89.44 86 ILE A CA 1
ATOM 684 C C . ILE A 1 86 ? 16.078 -2.147 -15.132 1.00 89.44 86 ILE A C 1
ATOM 686 O O . ILE A 1 86 ? 17.250 -2.406 -14.867 1.00 89.44 86 ILE A O 1
ATOM 690 N N . LYS A 1 87 ? 15.316 -1.362 -14.377 1.00 88.44 87 LYS A N 1
ATOM 691 C CA . LYS A 1 87 ? 15.714 -0.866 -13.064 1.00 88.44 87 LYS A CA 1
ATOM 692 C C . LYS A 1 87 ? 14.803 -1.480 -12.014 1.00 88.44 87 LYS A C 1
ATOM 694 O O . LYS A 1 87 ? 13.585 -1.398 -12.132 1.00 88.44 87 LYS A O 1
ATOM 699 N N . MET A 1 88 ? 15.392 -2.067 -10.983 1.00 88.50 88 MET A N 1
ATOM 700 C CA . MET A 1 88 ? 14.691 -2.656 -9.850 1.00 88.50 88 MET A CA 1
ATOM 701 C C . MET A 1 88 ? 15.033 -1.888 -8.581 1.00 88.50 88 MET A C 1
ATOM 703 O O . MET A 1 88 ? 16.199 -1.608 -8.302 1.00 88.50 88 MET A O 1
ATOM 707 N N . GLN A 1 89 ? 14.001 -1.548 -7.821 1.00 85.62 89 GLN A N 1
ATOM 708 C CA . GLN A 1 89 ? 14.119 -0.940 -6.501 1.00 85.62 89 GLN A CA 1
ATOM 709 C C . GLN A 1 89 ? 13.335 -1.799 -5.511 1.00 85.62 89 GLN A C 1
ATOM 711 O O . GLN A 1 89 ? 12.192 -2.160 -5.822 1.00 85.62 89 GLN A O 1
ATOM 716 N N . PRO A 1 90 ? 13.909 -2.140 -4.348 1.00 79.69 90 PRO A N 1
ATOM 717 C CA . PRO A 1 90 ? 13.186 -2.886 -3.345 1.00 79.69 90 PRO A CA 1
ATOM 718 C C . PRO A 1 90 ? 11.994 -2.055 -2.878 1.00 79.69 90 PRO A C 1
ATOM 720 O O . PRO A 1 90 ? 12.039 -0.828 -2.748 1.00 79.69 90 PRO A O 1
ATOM 723 N N . ALA A 1 91 ? 10.894 -2.756 -2.677 1.00 78.44 91 ALA A N 1
ATOM 724 C CA . ALA A 1 91 ? 9.731 -2.276 -1.970 1.00 78.44 91 ALA A CA 1
ATOM 725 C C . ALA A 1 91 ? 9.493 -3.224 -0.790 1.00 78.44 91 ALA A C 1
ATOM 727 O O . ALA A 1 91 ? 9.837 -4.400 -0.876 1.00 78.44 91 ALA A O 1
ATOM 728 N N . PRO A 1 92 ? 8.831 -2.782 0.283 1.00 70.06 92 PRO A N 1
ATOM 729 C CA . PRO A 1 92 ? 8.751 -3.592 1.503 1.00 70.06 92 PRO A CA 1
ATOM 730 C C . PRO A 1 92 ? 8.103 -4.974 1.346 1.00 70.06 92 PRO A C 1
ATOM 732 O O . PRO A 1 92 ? 8.359 -5.885 2.125 1.00 70.06 92 PRO A O 1
ATOM 735 N N . LEU A 1 93 ? 7.256 -5.139 0.326 1.00 74.12 93 LEU A N 1
ATOM 736 C CA . LEU A 1 93 ? 6.583 -6.400 -0.002 1.00 74.12 93 LEU A CA 1
ATOM 737 C C . LEU A 1 93 ? 7.090 -7.022 -1.311 1.00 74.12 93 LEU A C 1
ATOM 739 O O . LEU A 1 93 ? 6.561 -8.041 -1.753 1.00 74.12 93 LEU A O 1
ATOM 743 N N . GLY A 1 94 ? 8.089 -6.419 -1.955 1.00 86.44 94 GLY A N 1
ATOM 744 C CA . GLY A 1 94 ? 8.641 -6.930 -3.198 1.00 86.44 94 GLY A CA 1
ATOM 745 C C . GLY A 1 94 ? 9.490 -5.928 -3.957 1.00 86.44 94 GLY A C 1
ATOM 746 O O . GLY A 1 94 ? 10.480 -5.432 -3.434 1.00 86.44 94 GLY A O 1
ATOM 747 N N . TRP A 1 95 ? 9.144 -5.663 -5.212 1.00 86.75 95 TRP A N 1
ATOM 748 C CA . TRP A 1 95 ? 9.989 -4.888 -6.113 1.00 86.75 95 TRP A CA 1
ATOM 749 C C . TRP A 1 95 ? 9.175 -3.919 -6.956 1.00 86.75 95 TRP A C 1
ATOM 751 O O . TRP A 1 95 ? 8.104 -4.246 -7.469 1.00 86.75 95 TRP A O 1
ATOM 761 N N . ARG A 1 96 ? 9.721 -2.716 -7.123 1.00 86.62 96 ARG A N 1
ATOM 762 C CA . ARG A 1 96 ? 9.333 -1.789 -8.183 1.00 86.62 96 ARG A CA 1
ATOM 763 C C . ARG A 1 96 ? 10.271 -1.989 -9.352 1.00 86.62 96 ARG A C 1
ATOM 765 O O . ARG A 1 96 ? 11.485 -1.872 -9.195 1.00 86.62 96 ARG A O 1
ATOM 772 N N . VAL A 1 97 ? 9.696 -2.263 -10.510 1.00 87.44 97 VAL A N 1
ATOM 773 C CA . VAL A 1 97 ? 10.428 -2.500 -11.747 1.00 87.44 97 VAL A CA 1
ATOM 774 C C . VAL A 1 97 ? 10.091 -1.398 -12.736 1.00 87.44 97 VAL A C 1
ATOM 776 O O . VAL A 1 97 ? 8.926 -1.116 -12.991 1.00 87.44 97 VAL A O 1
ATOM 779 N N . PHE A 1 98 ? 11.109 -0.773 -13.302 1.00 84.44 98 PHE A N 1
ATOM 780 C CA . PHE A 1 98 ? 10.968 0.221 -14.357 1.00 84.44 98 PHE A CA 1
ATOM 781 C C . PHE A 1 98 ? 11.527 -0.369 -15.642 1.00 84.44 98 PHE A C 1
ATOM 783 O O . PHE A 1 98 ? 12.616 -0.949 -15.637 1.00 84.44 98 PHE A O 1
ATOM 790 N N . LEU A 1 99 ? 10.772 -0.219 -16.727 1.00 84.25 99 LEU A N 1
ATOM 791 C CA . LEU A 1 99 ? 11.161 -0.666 -18.056 1.00 84.25 99 LEU A CA 1
ATOM 792 C C . LEU A 1 99 ? 11.466 0.561 -18.912 1.00 84.25 99 LEU A C 1
ATOM 794 O O . LEU A 1 99 ? 10.580 1.357 -19.232 1.00 84.25 99 LEU A O 1
ATOM 798 N N . GLU A 1 100 ? 12.726 0.707 -19.296 1.00 83.56 100 GLU A N 1
ATOM 799 C CA . GLU A 1 100 ? 13.186 1.779 -20.169 1.00 83.56 100 GLU A CA 1
ATOM 800 C C . GLU A 1 100 ? 13.538 1.192 -21.535 1.00 83.56 100 GLU A C 1
ATOM 802 O O . GLU A 1 100 ? 14.514 0.449 -21.687 1.00 83.56 100 GLU A O 1
ATOM 807 N N . ALA A 1 101 ? 12.731 1.519 -22.543 1.00 83.31 101 ALA A N 1
ATOM 808 C CA . ALA A 1 101 ? 13.002 1.118 -23.913 1.00 83.31 101 ALA A CA 1
ATOM 809 C C . ALA A 1 101 ? 13.936 2.131 -24.585 1.00 83.31 101 ALA A C 1
ATOM 811 O O . ALA A 1 101 ? 13.669 3.335 -24.604 1.00 83.31 101 ALA A O 1
ATOM 812 N N . PHE A 1 102 ? 15.000 1.624 -25.199 1.00 84.19 102 PHE A N 1
ATOM 813 C CA . PHE A 1 102 ? 15.945 2.382 -26.002 1.00 84.19 102 PHE A CA 1
ATOM 814 C C . PHE A 1 102 ? 15.908 1.908 -27.453 1.00 84.19 102 PHE A C 1
ATOM 816 O O . PHE A 1 102 ? 15.836 0.710 -27.731 1.00 84.19 102 PHE A O 1
ATOM 823 N N . ALA A 1 103 ? 16.030 2.854 -28.377 1.00 85.56 103 ALA A N 1
ATOM 824 C CA . ALA A 1 103 ? 16.173 2.609 -29.800 1.00 85.56 103 ALA A CA 1
ATOM 825 C C . ALA A 1 103 ? 17.463 3.250 -30.282 1.00 85.56 103 ALA A C 1
ATOM 827 O O . ALA A 1 103 ? 17.882 4.300 -29.791 1.00 85.56 103 ALA A O 1
ATOM 828 N N . ARG A 1 104 ? 18.102 2.591 -31.240 1.00 85.88 104 ARG A N 1
ATOM 829 C CA . ARG A 1 104 ? 19.298 3.114 -31.879 1.00 85.88 104 ARG A CA 1
ATOM 830 C C . ARG A 1 104 ? 18.911 4.265 -32.807 1.00 85.88 104 ARG A C 1
ATOM 832 O O . ARG A 1 104 ? 18.070 4.084 -33.686 1.00 85.88 104 ARG A O 1
ATOM 839 N N . ASP A 1 105 ? 19.490 5.438 -32.587 1.00 84.19 105 ASP A N 1
ATOM 840 C CA . ASP A 1 105 ? 19.323 6.594 -33.460 1.00 84.19 105 ASP A CA 1
ATOM 841 C C . ASP A 1 105 ? 20.167 6.461 -34.743 1.00 84.19 105 ASP A C 1
ATOM 843 O O . ASP A 1 105 ? 20.844 5.453 -34.977 1.00 84.19 105 ASP A O 1
ATOM 847 N N . LYS A 1 106 ? 20.097 7.482 -35.604 1.00 84.88 106 LYS A N 1
ATOM 848 C CA . LYS A 1 106 ? 20.825 7.521 -36.883 1.00 84.88 106 LYS A CA 1
ATOM 849 C C . LYS A 1 106 ? 22.348 7.534 -36.704 1.00 84.88 106 LYS A C 1
ATOM 851 O O . LYS A 1 106 ? 23.048 7.083 -37.604 1.00 84.88 106 LYS A O 1
ATOM 856 N N . ASP A 1 107 ? 22.829 7.975 -35.545 1.00 86.00 107 ASP A N 1
ATOM 857 C CA . ASP A 1 107 ? 24.250 8.053 -35.196 1.00 86.00 107 ASP A CA 1
ATOM 858 C C . ASP A 1 107 ? 24.749 6.748 -34.550 1.00 86.00 107 ASP A C 1
ATOM 860 O O . ASP A 1 107 ? 25.907 6.624 -34.151 1.00 86.00 107 ASP A O 1
ATOM 864 N N . GLY A 1 108 ? 23.881 5.737 -34.445 1.00 80.19 108 GLY A N 1
ATOM 865 C CA . GLY A 1 108 ? 24.226 4.453 -33.855 1.00 80.19 108 GLY A CA 1
ATOM 866 C C . GLY A 1 108 ? 24.202 4.450 -32.325 1.00 80.19 108 GLY A C 1
ATOM 867 O O . GLY A 1 108 ? 24.656 3.466 -31.730 1.00 80.19 108 GLY A O 1
ATOM 868 N N . VAL A 1 109 ? 23.659 5.487 -31.685 1.00 86.31 109 VAL A N 1
ATOM 869 C CA . VAL A 1 109 ? 23.574 5.635 -30.229 1.00 86.31 109 VAL A CA 1
ATOM 870 C C . VAL A 1 109 ? 22.185 5.226 -29.742 1.00 86.31 109 VAL A C 1
ATOM 872 O O . VAL A 1 109 ? 21.163 5.579 -30.322 1.00 86.31 109 VAL A O 1
ATOM 875 N N . PHE A 1 110 ? 22.118 4.459 -28.655 1.00 81.69 110 PHE A N 1
ATOM 876 C CA . PHE A 1 110 ? 20.841 4.116 -28.033 1.00 81.69 110 PHE A CA 1
ATOM 877 C C . PHE A 1 110 ? 20.277 5.314 -27.267 1.00 81.69 110 PHE A C 1
ATOM 879 O O . PHE A 1 110 ? 20.868 5.752 -26.280 1.00 81.69 110 PHE A O 1
ATOM 886 N N . ARG A 1 111 ? 19.102 5.797 -27.672 1.00 82.50 111 ARG A N 1
ATOM 887 C CA . ARG A 1 111 ? 18.343 6.832 -26.958 1.00 82.50 111 ARG A CA 1
ATOM 888 C C . ARG A 1 111 ? 17.023 6.274 -26.446 1.00 82.50 111 ARG A C 1
ATOM 890 O O . ARG A 1 111 ? 16.425 5.411 -27.085 1.00 82.50 111 ARG A O 1
ATOM 897 N N . SER A 1 112 ? 16.587 6.754 -25.282 1.00 79.19 112 SER A N 1
ATOM 898 C CA . SER A 1 112 ? 15.295 6.367 -24.709 1.00 79.19 112 SER A CA 1
ATOM 899 C C . SER A 1 112 ? 14.177 6.799 -25.658 1.00 79.19 112 SER A C 1
ATOM 901 O O . SER A 1 112 ? 14.098 7.968 -26.030 1.00 79.19 112 SER A O 1
ATOM 903 N N . VAL A 1 113 ? 13.350 5.847 -26.093 1.00 74.06 113 VAL A N 1
ATOM 904 C CA . VAL A 1 113 ? 12.216 6.098 -27.009 1.00 74.06 113 VAL A CA 1
ATOM 905 C C . VAL A 1 113 ? 10.924 6.320 -26.240 1.00 74.06 113 VAL A C 1
ATOM 907 O O . VAL A 1 113 ? 10.021 6.994 -26.727 1.00 74.06 113 VAL A O 1
ATOM 910 N N . LYS A 1 114 ? 10.838 5.729 -25.047 1.00 64.25 114 LYS A N 1
ATOM 911 C CA . LYS A 1 114 ? 9.761 5.894 -24.077 1.00 64.25 114 LYS A CA 1
ATOM 912 C C . LYS A 1 114 ? 10.215 5.186 -22.803 1.00 64.25 114 LYS A C 1
ATOM 914 O O . LYS A 1 114 ? 10.294 3.957 -22.782 1.00 64.25 114 LYS A O 1
ATOM 919 N N . ALA A 1 115 ? 10.537 5.934 -21.756 1.00 53.88 115 ALA A N 1
ATOM 920 C CA . ALA A 1 115 ? 10.561 5.327 -20.436 1.00 53.88 115 ALA A CA 1
ATOM 921 C C . ALA A 1 115 ? 9.107 5.004 -20.079 1.00 53.88 115 ALA A C 1
ATOM 923 O O . ALA A 1 115 ? 8.226 5.861 -20.209 1.00 53.88 115 ALA A O 1
ATOM 924 N N . ILE A 1 116 ? 8.821 3.767 -19.673 1.00 53.50 116 ILE A N 1
ATOM 925 C CA . ILE A 1 116 ? 7.622 3.550 -18.874 1.00 53.50 116 ILE A CA 1
ATOM 926 C C . ILE A 1 116 ? 7.979 4.136 -17.508 1.00 53.50 116 ILE A C 1
ATOM 928 O O . ILE A 1 116 ? 8.501 3.446 -16.640 1.00 53.50 116 ILE A O 1
ATOM 932 N N . ASP A 1 117 ? 7.714 5.433 -17.331 1.00 49.44 117 ASP A N 1
ATOM 933 C CA . ASP A 1 117 ? 7.918 6.147 -16.059 1.00 49.44 117 ASP A CA 1
ATOM 934 C C . ASP A 1 117 ? 6.985 5.632 -14.946 1.00 49.44 117 ASP A C 1
ATOM 936 O O . ASP A 1 117 ? 7.030 6.079 -13.800 1.00 49.44 117 ASP A O 1
ATOM 940 N N . THR A 1 118 ? 6.113 4.676 -15.271 1.00 60.94 118 THR A N 1
ATOM 941 C CA . THR A 1 118 ? 5.257 3.990 -14.308 1.00 60.94 118 THR A CA 1
ATOM 942 C C . THR A 1 118 ? 6.002 2.797 -13.721 1.00 60.94 118 THR A C 1
ATOM 944 O O . THR A 1 118 ? 6.308 1.836 -14.424 1.00 60.94 118 THR A O 1
ATOM 947 N N . ALA A 1 119 ? 6.268 2.849 -12.416 1.00 72.75 119 ALA A N 1
ATOM 948 C CA . ALA A 1 119 ? 6.784 1.708 -11.673 1.00 72.75 119 ALA A CA 1
ATOM 949 C C . ALA A 1 119 ? 5.808 0.524 -11.775 1.00 72.75 119 ALA A C 1
ATOM 951 O O . ALA A 1 119 ? 4.643 0.636 -11.395 1.00 72.75 119 ALA A O 1
ATOM 952 N N . LEU A 1 120 ? 6.299 -0.612 -12.255 1.00 83.00 120 LEU A N 1
ATOM 953 C CA . LEU A 1 120 ? 5.583 -1.879 -12.311 1.00 83.00 120 LEU A CA 1
ATOM 954 C C . LEU A 1 120 ? 5.785 -2.616 -10.984 1.00 83.00 120 LEU A C 1
ATOM 956 O O . LEU A 1 120 ? 6.920 -2.835 -10.555 1.00 83.00 120 LEU A O 1
ATOM 960 N N . GLY A 1 121 ? 4.693 -2.957 -10.304 1.00 82.69 121 GLY A N 1
ATOM 961 C CA . GLY A 1 121 ? 4.742 -3.579 -8.983 1.00 82.69 121 GLY A CA 1
ATOM 962 C C . GLY A 1 121 ? 4.820 -5.101 -9.050 1.00 82.69 121 GLY A C 1
ATOM 963 O O . GLY A 1 121 ? 4.059 -5.732 -9.783 1.00 82.69 121 GLY A O 1
ATOM 964 N N . PHE A 1 122 ? 5.692 -5.686 -8.230 1.00 87.31 122 PHE A N 1
ATOM 965 C CA . PHE A 1 122 ? 5.768 -7.125 -7.995 1.00 87.31 122 PHE A CA 1
ATOM 966 C C . PHE A 1 122 ? 5.826 -7.407 -6.493 1.00 87.31 122 PHE A C 1
ATOM 968 O O . PHE A 1 122 ? 6.600 -6.777 -5.776 1.00 87.31 122 PHE A O 1
ATOM 975 N N . VAL A 1 123 ? 5.017 -8.348 -6.013 1.00 85.81 123 VAL A N 1
ATOM 976 C CA . VAL A 1 123 ? 4.872 -8.696 -4.587 1.00 85.81 123 VAL A CA 1
ATOM 977 C C . VAL A 1 123 ? 5.314 -10.138 -4.363 1.00 85.81 123 VAL A C 1
ATOM 979 O O . VAL A 1 123 ? 5.080 -10.972 -5.235 1.00 85.81 123 VAL A O 1
ATOM 982 N N . ARG A 1 124 ? 5.958 -10.453 -3.231 1.00 85.31 124 ARG A N 1
ATOM 983 C CA . ARG A 1 124 ? 6.405 -11.829 -2.940 1.00 85.31 124 ARG A CA 1
ATOM 984 C C . ARG A 1 124 ? 5.233 -12.807 -2.979 1.00 85.31 124 ARG A C 1
ATOM 986 O O . ARG A 1 124 ? 4.143 -12.499 -2.502 1.00 85.31 124 ARG A O 1
ATOM 993 N N . SER A 1 125 ? 5.475 -14.003 -3.504 1.00 82.75 125 SER A N 1
ATOM 994 C CA . SER A 1 125 ? 4.449 -15.036 -3.676 1.00 82.75 125 SER A CA 1
ATOM 995 C C . SER A 1 125 ? 3.893 -15.604 -2.368 1.00 82.75 125 SER A C 1
ATOM 997 O O . SER A 1 125 ? 2.802 -16.161 -2.365 1.00 82.75 125 SER A O 1
ATOM 999 N N . ASP A 1 126 ? 4.631 -15.481 -1.264 1.00 80.00 126 ASP A N 1
ATOM 1000 C CA . ASP A 1 126 ? 4.231 -15.948 0.067 1.00 80.00 126 ASP A CA 1
ATOM 1001 C C . ASP A 1 126 ? 3.395 -14.926 0.854 1.00 80.00 126 ASP A C 1
ATOM 1003 O O . ASP A 1 126 ? 2.932 -15.213 1.960 1.00 80.00 126 ASP A O 1
ATOM 1007 N N . ILE A 1 127 ? 3.177 -13.736 0.288 1.00 73.12 127 ILE A N 1
ATOM 1008 C CA . ILE A 1 127 ? 2.304 -12.721 0.867 1.00 73.12 127 ILE A CA 1
ATOM 1009 C C . ILE A 1 127 ? 0.903 -12.908 0.274 1.00 73.12 127 ILE A C 1
ATOM 1011 O O . ILE A 1 127 ? 0.743 -12.823 -0.948 1.00 73.12 127 ILE A O 1
ATOM 1015 N N . PRO A 1 128 ? -0.131 -13.142 1.104 1.00 68.00 128 PRO A N 1
ATOM 1016 C CA . PRO A 1 128 ? -1.490 -13.263 0.603 1.00 68.00 128 PRO A CA 1
ATOM 1017 C C . PRO A 1 128 ? -1.908 -11.964 -0.091 1.00 68.00 128 PRO A C 1
ATOM 1019 O O . PRO A 1 128 ? -1.736 -10.868 0.448 1.00 68.00 128 PRO A O 1
ATOM 1022 N N . LYS A 1 129 ? -2.473 -12.089 -1.297 1.00 65.62 129 LYS A N 1
ATOM 1023 C CA . LYS A 1 129 ? -3.125 -10.958 -1.960 1.00 65.62 129 LYS A CA 1
ATOM 1024 C C . LYS A 1 129 ? -4.327 -10.516 -1.119 1.00 65.62 129 LYS A C 1
ATOM 1026 O O . LYS A 1 129 ? -4.991 -11.373 -0.530 1.00 65.62 129 LYS A O 1
ATOM 1031 N N . PRO A 1 130 ? -4.658 -9.216 -1.102 1.00 63.16 130 PRO A N 1
ATOM 1032 C CA . PRO A 1 130 ? -5.914 -8.784 -0.531 1.00 63.16 130 PRO A CA 1
ATOM 1033 C C . PRO A 1 130 ? -7.095 -9.481 -1.165 1.00 63.16 130 PRO A C 1
ATOM 1035 O O . PRO A 1 130 ? -7.183 -9.568 -2.391 1.00 63.16 130 PRO A O 1
ATOM 1038 N N . GLU A 1 131 ? -8.001 -9.962 -0.314 1.00 66.19 131 GLU A N 1
ATOM 1039 C CA . GLU A 1 131 ? -9.322 -10.371 -0.759 1.00 66.19 131 GLU A CA 1
ATOM 1040 C C . GLU A 1 131 ? -9.940 -9.184 -1.493 1.00 66.19 131 GLU A C 1
ATOM 1042 O O . GLU A 1 131 ? -10.036 -8.077 -0.954 1.00 66.19 131 GLU A O 1
ATOM 1047 N N . ARG A 1 132 ? -10.292 -9.399 -2.764 1.00 65.81 132 ARG A N 1
ATOM 1048 C CA . ARG A 1 132 ? -10.987 -8.378 -3.537 1.00 65.81 132 ARG A CA 1
ATOM 1049 C C . ARG A 1 132 ? -12.386 -8.234 -2.939 1.00 65.81 132 ARG A C 1
ATOM 1051 O O . ARG A 1 132 ? -13.099 -9.238 -2.866 1.00 65.81 132 ARG A O 1
ATOM 1058 N N . PRO A 1 133 ? -12.794 -7.029 -2.514 1.00 67.56 133 PRO A N 1
ATOM 1059 C CA . PRO A 1 133 ? -14.162 -6.818 -2.075 1.00 67.56 133 PRO A CA 1
ATOM 1060 C C . PRO A 1 133 ? -15.123 -7.074 -3.242 1.00 67.56 133 PRO A C 1
ATOM 1062 O O . PRO A 1 133 ? -14.743 -6.979 -4.410 1.00 67.56 133 PRO A O 1
ATOM 1065 N N . GLN A 1 134 ? -16.386 -7.368 -2.920 1.00 73.56 134 GLN A N 1
ATOM 1066 C CA . GLN A 1 134 ? -17.440 -7.592 -3.923 1.00 73.56 134 GLN A CA 1
ATOM 1067 C C . GLN A 1 134 ? -17.594 -6.410 -4.890 1.00 73.56 134 GLN A C 1
ATOM 1069 O O . GLN A 1 134 ? -17.983 -6.593 -6.040 1.00 73.56 134 GLN A O 1
ATOM 1074 N N . TYR A 1 135 ? -17.266 -5.205 -4.424 1.00 78.50 135 TYR A N 1
ATOM 1075 C CA . TYR A 1 135 ? -17.257 -3.989 -5.215 1.00 78.50 135 TYR A CA 1
ATOM 1076 C C . TYR A 1 135 ? -15.991 -3.181 -4.922 1.00 78.50 135 TYR A C 1
ATOM 1078 O O . TYR A 1 135 ? -15.655 -2.942 -3.763 1.00 78.50 135 TYR A O 1
ATOM 1086 N N . ILE A 1 136 ? -15.313 -2.748 -5.985 1.00 82.00 136 ILE A N 1
ATOM 1087 C CA . ILE A 1 136 ? -14.209 -1.788 -5.940 1.00 82.00 136 ILE A CA 1
ATOM 1088 C C . ILE A 1 136 ? -14.714 -0.536 -6.647 1.00 82.00 136 ILE A C 1
ATOM 1090 O O . ILE A 1 136 ? -15.067 -0.590 -7.827 1.00 82.00 136 ILE A O 1
ATOM 1094 N N . HIS A 1 137 ? -14.751 0.589 -5.937 1.00 87.50 137 HIS A N 1
ATOM 1095 C CA . HIS A 1 137 ? -15.096 1.863 -6.553 1.00 87.50 137 HIS A CA 1
ATOM 1096 C C . HIS A 1 137 ? -14.037 2.209 -7.616 1.00 87.50 137 HIS A C 1
ATOM 1098 O O . HIS A 1 137 ? -12.845 2.000 -7.365 1.00 87.50 137 HIS A O 1
ATOM 1104 N N . PRO A 1 138 ? -14.418 2.730 -8.797 1.00 87.44 138 PRO A N 1
ATOM 1105 C CA . PRO A 1 138 ? -13.454 3.184 -9.793 1.00 87.44 138 PRO A CA 1
ATOM 1106 C C . PRO A 1 138 ? -12.454 4.183 -9.204 1.00 87.44 138 PRO A C 1
ATOM 1108 O O . PRO A 1 138 ? -12.796 4.963 -8.313 1.00 87.44 138 PRO A O 1
ATOM 1111 N N . ALA A 1 139 ? -11.215 4.151 -9.698 1.00 86.81 139 ALA A N 1
ATOM 1112 C CA . ALA A 1 139 ? -10.185 5.084 -9.263 1.00 86.81 139 ALA A CA 1
ATOM 1113 C C . ALA A 1 139 ? -10.607 6.523 -9.612 1.00 86.81 139 ALA A C 1
ATOM 1115 O O . ALA A 1 139 ? -10.917 6.777 -10.779 1.00 86.81 139 ALA A O 1
ATOM 1116 N N . PRO A 1 140 ? -10.608 7.460 -8.648 1.00 89.38 140 PRO A N 1
ATOM 1117 C CA . PRO A 1 140 ? -11.082 8.808 -8.898 1.00 89.38 140 PRO A CA 1
ATOM 1118 C C . PRO A 1 140 ? -10.132 9.536 -9.842 1.00 89.38 140 PRO A C 1
ATOM 1120 O O . PRO A 1 140 ? -8.901 9.392 -9.772 1.00 89.38 140 PRO A O 1
ATOM 1123 N N . THR A 1 141 ? -10.719 10.347 -10.713 1.00 84.56 141 THR A N 1
ATOM 1124 C CA . THR A 1 141 ? -9.998 11.186 -11.671 1.00 84.56 141 THR A CA 1
ATOM 1125 C C . THR A 1 141 ? -10.587 12.593 -11.682 1.00 84.56 141 THR A C 1
ATOM 1127 O O . THR A 1 141 ? -11.803 12.740 -11.544 1.00 84.56 141 THR A O 1
ATOM 1130 N N . PRO A 1 142 ? -9.774 13.641 -11.895 1.00 80.88 142 PRO A N 1
ATOM 1131 C CA . PRO A 1 142 ? -10.299 14.987 -12.093 1.00 80.88 142 PRO A CA 1
ATOM 1132 C C . PRO A 1 142 ? -11.358 15.028 -13.210 1.00 80.88 142 PRO A C 1
ATOM 1134 O O . PRO A 1 142 ? -11.175 14.353 -14.226 1.00 80.88 142 PRO A O 1
ATOM 1137 N N . PRO A 1 143 ? -12.444 15.813 -13.067 1.00 88.25 143 PRO A N 1
ATOM 1138 C CA . PRO A 1 143 ? -12.677 16.842 -12.049 1.00 88.25 143 PRO A CA 1
ATOM 1139 C C . PRO A 1 143 ? -13.556 16.391 -10.861 1.00 88.25 143 PRO A C 1
ATOM 1141 O O . PRO A 1 143 ? -14.195 17.236 -10.239 1.00 88.25 143 PRO A O 1
ATOM 1144 N N . GLU A 1 144 ? -13.640 15.091 -10.554 1.00 88.69 144 GLU A N 1
ATOM 1145 C CA . GLU A 1 144 ? -14.465 14.574 -9.446 1.00 88.69 144 GLU A CA 1
ATOM 1146 C C . GLU A 1 144 ? -14.156 15.291 -8.123 1.00 88.69 144 GLU A C 1
ATOM 1148 O O . GLU A 1 144 ? -12.998 15.363 -7.729 1.00 88.69 144 GLU A O 1
ATOM 1153 N N . GLN A 1 145 ? -15.164 15.836 -7.437 1.00 88.12 145 GLN A N 1
ATOM 1154 C CA . GLN A 1 145 ? -14.943 16.742 -6.296 1.00 88.12 145 GLN A CA 1
ATOM 1155 C C . GLN A 1 145 ? -15.145 16.100 -4.926 1.00 88.12 145 GLN A C 1
ATOM 1157 O O . GLN A 1 145 ? -14.773 16.694 -3.915 1.00 88.12 145 GLN A O 1
ATOM 1162 N N . HIS A 1 146 ? -15.752 14.918 -4.877 1.00 89.69 146 HIS A N 1
ATOM 1163 C CA . HIS A 1 146 ? -16.102 14.265 -3.629 1.00 89.69 146 HIS A CA 1
ATOM 1164 C C . HIS A 1 146 ? -15.941 12.760 -3.751 1.00 89.69 146 HIS A C 1
ATOM 1166 O O . HIS A 1 146 ? -16.380 12.170 -4.731 1.00 89.69 146 HIS A O 1
ATOM 1172 N N . LEU A 1 147 ? -15.369 12.155 -2.715 1.00 92.38 147 LEU A N 1
ATOM 1173 C CA . LEU A 1 147 ? -15.291 10.713 -2.562 1.00 92.38 147 LEU A CA 1
ATOM 1174 C C . LEU A 1 147 ? -15.664 10.341 -1.127 1.00 92.38 147 LEU A C 1
ATOM 1176 O O . LEU A 1 147 ? -15.103 10.875 -0.168 1.00 92.38 147 LEU A O 1
ATOM 1180 N N . GLY A 1 148 ? -16.579 9.384 -0.977 1.00 92.12 148 GLY A N 1
ATOM 1181 C CA . GLY A 1 148 ? -16.922 8.838 0.332 1.00 92.12 148 GLY A CA 1
ATOM 1182 C C . GLY A 1 148 ? -15.751 8.061 0.940 1.00 92.12 148 GLY A C 1
ATOM 1183 O O . GLY A 1 148 ? -15.131 7.226 0.280 1.00 92.12 148 GLY A O 1
ATOM 1184 N N . THR A 1 149 ? -15.463 8.275 2.224 1.00 93.25 149 THR A N 1
ATOM 1185 C CA . THR A 1 149 ? -14.315 7.640 2.899 1.00 93.25 149 THR A CA 1
ATOM 1186 C C . THR A 1 149 ? -14.441 6.124 3.000 1.00 93.25 149 THR A C 1
ATOM 1188 O O . THR A 1 149 ? -13.429 5.429 2.959 1.00 93.25 149 THR A O 1
ATOM 1191 N N . LEU A 1 150 ? -15.665 5.587 3.057 1.00 92.12 150 LEU A N 1
ATOM 1192 C CA . LEU A 1 150 ? -15.882 4.140 2.992 1.00 92.12 150 LEU A CA 1
ATOM 1193 C C . LEU A 1 150 ? -15.470 3.575 1.624 1.00 92.12 150 LEU A C 1
ATOM 1195 O O . LEU A 1 150 ? -14.730 2.595 1.566 1.00 92.12 150 LEU A O 1
ATOM 1199 N N . ALA A 1 151 ? -15.882 4.238 0.537 1.00 91.94 151 ALA A N 1
ATOM 1200 C CA . ALA A 1 151 ? -15.511 3.856 -0.824 1.00 91.94 151 ALA A CA 1
ATOM 1201 C C . ALA A 1 151 ? -13.994 3.947 -1.034 1.00 91.94 151 ALA A C 1
ATOM 1203 O O . ALA A 1 151 ? -13.397 3.030 -1.599 1.00 91.94 151 ALA A O 1
ATOM 1204 N N . PHE A 1 152 ? -13.360 5.005 -0.512 1.00 93.75 152 PHE A N 1
ATOM 1205 C CA . PHE A 1 152 ? -11.904 5.116 -0.466 1.00 93.75 152 PHE A CA 1
ATOM 1206 C C . PHE A 1 152 ? -11.282 3.930 0.267 1.00 93.75 152 PHE A C 1
ATOM 1208 O O . PHE A 1 152 ? -10.457 3.235 -0.313 1.00 93.75 152 PHE A O 1
ATOM 1215 N N . LEU A 1 153 ? -11.694 3.659 1.508 1.00 92.06 153 LEU A N 1
ATOM 1216 C CA . LEU A 1 153 ? -11.091 2.624 2.348 1.00 92.06 153 LEU A CA 1
ATOM 1217 C C . LEU A 1 153 ? -11.195 1.222 1.725 1.00 92.06 153 LEU A C 1
ATOM 1219 O O . LEU A 1 153 ? -10.275 0.420 1.847 1.00 92.06 153 LEU A O 1
ATOM 1223 N N . GLN A 1 154 ? -12.295 0.937 1.029 1.00 88.62 154 GLN A N 1
ATOM 1224 C CA . GLN A 1 154 ? -12.511 -0.330 0.326 1.00 88.62 154 GLN A CA 1
ATOM 1225 C C . GLN A 1 154 ? -11.671 -0.470 -0.953 1.00 88.62 154 GLN A C 1
ATOM 1227 O O . GLN A 1 154 ? -11.385 -1.589 -1.374 1.00 88.62 154 GLN A O 1
ATOM 1232 N N . SER A 1 155 ? -11.280 0.644 -1.576 1.00 88.25 155 SER A N 1
ATOM 1233 C CA . SER A 1 155 ? -10.827 0.643 -2.974 1.00 88.25 155 SER A CA 1
ATOM 1234 C C . SER A 1 155 ? -9.396 1.142 -3.168 1.00 88.25 155 SER A C 1
ATOM 1236 O O . SER A 1 155 ? -8.717 0.688 -4.089 1.00 88.25 155 SER A O 1
ATOM 1238 N N . TYR A 1 156 ? -8.890 2.007 -2.281 1.00 88.50 156 TYR A N 1
ATOM 1239 C CA . TYR A 1 156 ? -7.538 2.562 -2.368 1.00 88.50 156 TYR A CA 1
ATOM 1240 C C . TYR A 1 156 ? -6.421 1.503 -2.476 1.00 88.50 156 TYR A C 1
ATOM 1242 O O . TYR A 1 156 ? -5.425 1.802 -3.146 1.00 88.50 156 TYR A O 1
ATOM 1250 N N . PRO A 1 157 ? -6.534 0.275 -1.905 1.00 84.50 157 PRO A N 1
ATOM 1251 C CA . PRO A 1 157 ? -5.487 -0.728 -2.061 1.00 84.50 157 PRO A CA 1
ATOM 1252 C C . PRO A 1 157 ? -5.294 -1.184 -3.513 1.00 84.50 157 PRO A C 1
ATOM 1254 O O . PRO A 1 157 ? -4.213 -1.670 -3.852 1.00 84.50 157 PRO A O 1
ATOM 1257 N N . PHE A 1 158 ? -6.313 -0.995 -4.356 1.00 80.50 158 PHE A N 1
ATOM 1258 C CA . PHE A 1 158 ? -6.382 -1.432 -5.753 1.00 80.50 158 PHE A CA 1
ATOM 1259 C C . PHE A 1 158 ? -6.227 -0.278 -6.752 1.00 80.50 158 PHE A C 1
ATOM 1261 O O . PHE A 1 158 ? -6.371 -0.473 -7.958 1.00 80.50 158 PHE A O 1
ATOM 1268 N N . TRP A 1 159 ? -5.986 0.941 -6.270 1.00 78.62 159 TRP A N 1
ATOM 1269 C CA . TRP A 1 159 ? -5.837 2.113 -7.123 1.00 78.62 159 TRP A CA 1
ATOM 1270 C C . TRP A 1 159 ? -4.370 2.458 -7.381 1.00 78.62 159 TRP A C 1
ATOM 1272 O O . TRP A 1 159 ? -3.525 2.277 -6.497 1.00 78.62 159 TRP A O 1
ATOM 1282 N N . PRO A 1 160 ? -4.064 3.064 -8.545 1.00 74.56 160 PRO A N 1
ATOM 1283 C CA . PRO A 1 160 ? -2.765 3.677 -8.778 1.00 74.56 160 PRO A CA 1
ATOM 1284 C C . PRO A 1 160 ? -2.447 4.736 -7.715 1.00 74.56 160 PRO A C 1
ATOM 1286 O O . PRO A 1 160 ? -3.324 5.495 -7.293 1.00 74.56 160 PRO A O 1
ATOM 1289 N N . SER A 1 161 ? -1.169 4.874 -7.344 1.00 77.62 161 SER A N 1
ATOM 1290 C CA . SER A 1 161 ? -0.730 5.877 -6.360 1.00 77.62 161 SER A CA 1
ATOM 1291 C C . SER A 1 161 ? -1.165 7.305 -6.705 1.00 77.62 161 SER A C 1
ATOM 1293 O O . SER A 1 161 ? -1.409 8.095 -5.800 1.00 77.62 161 SER A O 1
ATOM 1295 N N . SER A 1 162 ? -1.253 7.672 -7.989 1.00 76.56 162 SER A N 1
ATOM 1296 C CA . SER A 1 162 ? -1.745 8.989 -8.424 1.00 76.56 162 SER A CA 1
ATOM 1297 C C . SER A 1 162 ? -3.204 9.221 -8.024 1.00 76.56 162 SER A C 1
ATOM 1299 O O . SER A 1 162 ? -3.518 10.270 -7.465 1.00 76.56 162 SER A O 1
ATOM 1301 N N . SER A 1 163 ? -4.069 8.231 -8.233 1.00 83.75 163 SER A N 1
ATOM 1302 C CA . SER A 1 163 ? -5.478 8.292 -7.844 1.00 83.75 163 SER A CA 1
ATOM 1303 C C . SER A 1 163 ? -5.652 8.300 -6.330 1.00 83.75 163 SER A C 1
ATOM 1305 O O . SER A 1 163 ? -6.490 9.039 -5.833 1.00 83.75 163 SER A O 1
ATOM 1307 N N . VAL A 1 164 ? -4.821 7.571 -5.574 1.00 87.56 164 VAL A N 1
ATOM 1308 C CA . VAL A 1 164 ? -4.835 7.645 -4.099 1.00 87.56 164 VAL A CA 1
ATOM 1309 C C . VAL A 1 164 ? -4.490 9.059 -3.614 1.00 87.56 164 VAL A C 1
ATOM 1311 O O . VAL A 1 164 ? -5.161 9.582 -2.729 1.00 87.56 164 VAL A O 1
ATOM 1314 N N . LYS A 1 165 ? -3.489 9.723 -4.214 1.00 86.50 165 LYS A N 1
ATOM 1315 C CA . LYS A 1 165 ? -3.151 11.120 -3.872 1.00 86.50 165 LYS A CA 1
ATOM 1316 C C . LYS A 1 165 ? -4.306 12.071 -4.162 1.00 86.50 165 LYS A C 1
ATOM 1318 O O . LYS A 1 165 ? -4.616 12.912 -3.322 1.00 86.50 165 LYS A O 1
ATOM 1323 N N . TYR A 1 166 ? -4.920 11.927 -5.336 1.00 87.69 166 TYR A N 1
ATOM 1324 C CA . TYR A 1 166 ? -6.066 12.740 -5.724 1.00 87.69 166 TYR A CA 1
ATOM 1325 C C . TYR A 1 166 ? -7.247 12.510 -4.781 1.00 87.69 166 TYR A C 1
ATOM 1327 O O . TYR A 1 166 ? -7.810 13.470 -4.264 1.00 87.69 166 TYR A O 1
ATOM 1335 N N . ALA A 1 167 ? -7.544 11.252 -4.454 1.00 91.75 167 ALA A N 1
ATOM 1336 C CA . ALA A 1 167 ? -8.591 10.883 -3.514 1.00 91.75 167 ALA A CA 1
ATOM 1337 C C . ALA A 1 167 ? -8.432 11.599 -2.163 1.00 91.75 167 ALA A C 1
ATOM 1339 O O . ALA A 1 167 ? -9.381 12.212 -1.685 1.00 91.75 167 ALA A O 1
ATOM 1340 N N . LEU A 1 168 ? -7.219 11.632 -1.592 1.00 92.31 168 LEU A N 1
ATOM 1341 C CA . LEU A 1 168 ? -6.939 12.353 -0.339 1.00 92.31 168 LEU A CA 1
ATOM 1342 C C . LEU A 1 168 ? -7.281 13.855 -0.401 1.00 92.31 168 LEU A C 1
ATOM 1344 O O . LEU A 1 168 ? -7.501 14.470 0.641 1.00 92.31 168 LEU A O 1
ATOM 1348 N N . SER A 1 169 ? -7.310 14.461 -1.594 1.00 90.81 169 SER A N 1
ATOM 1349 C CA . SER A 1 169 ? -7.671 15.873 -1.776 1.00 90.81 169 SER A CA 1
ATOM 1350 C C . SER A 1 169 ? -9.182 16.138 -1.750 1.00 90.81 169 SER A C 1
ATOM 1352 O O . SER A 1 169 ? -9.575 17.253 -1.400 1.00 90.81 169 SER A O 1
ATOM 1354 N N . ILE A 1 170 ? -9.994 15.121 -2.066 1.00 92.81 170 ILE A N 1
ATOM 1355 C CA . ILE A 1 170 ? -11.457 15.196 -2.238 1.00 92.81 170 ILE A CA 1
ATOM 1356 C C . ILE A 1 170 ? -12.242 14.396 -1.185 1.00 92.81 170 ILE A C 1
ATOM 1358 O O . ILE A 1 170 ? -13.473 14.356 -1.215 1.00 92.81 170 ILE A O 1
ATOM 1362 N N . LEU A 1 171 ? -11.539 13.752 -0.250 1.00 93.19 171 LEU A N 1
ATOM 1363 C CA . LEU A 1 171 ? -12.144 13.148 0.933 1.00 93.19 171 LEU A CA 1
ATOM 1364 C C . LEU A 1 171 ? -12.729 14.219 1.854 1.00 93.19 171 LEU A C 1
ATOM 1366 O O . LEU A 1 171 ? -12.144 15.291 2.042 1.00 93.19 171 LEU A O 1
ATOM 1370 N N . ASP A 1 172 ? -13.841 13.875 2.502 1.00 89.94 172 ASP A N 1
ATOM 1371 C CA . ASP A 1 172 ? -14.408 14.708 3.554 1.00 89.94 172 ASP A CA 1
ATOM 1372 C C . ASP A 1 172 ? -13.370 14.964 4.676 1.00 89.94 172 ASP A C 1
ATOM 1374 O O . ASP A 1 172 ? -12.768 14.016 5.202 1.00 89.94 172 ASP A O 1
ATOM 1378 N N . PRO A 1 173 ? -13.133 16.230 5.076 1.00 87.62 173 PRO A N 1
ATOM 1379 C CA . PRO A 1 173 ? -12.143 16.553 6.093 1.00 87.62 173 PRO A CA 1
ATOM 1380 C C . PRO A 1 173 ? -12.421 15.946 7.472 1.00 87.62 173 PRO A C 1
ATOM 1382 O O . PRO A 1 173 ? -11.459 15.700 8.200 1.00 87.62 173 PRO A O 1
ATOM 1385 N N . GLN A 1 174 ? -13.671 15.729 7.880 1.00 87.44 174 GLN A N 1
ATOM 1386 C CA . GLN A 1 174 ? -13.968 15.124 9.183 1.00 87.44 174 GLN A CA 1
ATOM 1387 C C . GLN A 1 174 ? -13.697 13.619 9.137 1.00 87.44 174 GLN A C 1
ATOM 1389 O O . GLN A 1 174 ? -13.011 13.076 10.000 1.00 87.44 174 GLN A O 1
ATOM 1394 N N . GLN A 1 175 ? -14.111 12.954 8.065 1.00 88.81 175 GLN A N 1
ATOM 1395 C CA . GLN A 1 175 ? -13.853 11.531 7.866 1.00 88.81 175 GLN A CA 1
ATOM 1396 C C . GLN A 1 175 ? -12.362 11.224 7.674 1.00 88.81 175 GLN A C 1
ATOM 1398 O O . GLN A 1 175 ? -11.861 10.214 8.166 1.00 88.81 175 GLN A O 1
ATOM 1403 N N . LEU A 1 176 ? -11.606 12.121 7.033 1.00 89.25 176 LEU A N 1
ATOM 1404 C CA . LEU A 1 176 ? -10.148 12.008 6.967 1.00 89.25 176 LEU A CA 1
ATOM 1405 C C . LEU A 1 176 ? -9.509 12.067 8.368 1.00 89.25 176 LEU A C 1
ATOM 1407 O O . LEU A 1 176 ? -8.427 11.527 8.561 1.00 89.25 176 LEU A O 1
ATOM 1411 N N . HIS A 1 177 ? -10.143 12.721 9.350 1.00 89.38 177 HIS A N 1
ATOM 1412 C CA . HIS A 1 177 ? -9.630 12.765 10.724 1.00 89.38 177 HIS A CA 1
ATOM 1413 C C . HIS A 1 177 ? -9.826 11.417 11.417 1.00 89.38 177 HIS A C 1
ATOM 1415 O O . HIS A 1 177 ? -8.891 10.898 12.023 1.00 89.38 177 HIS A O 1
ATOM 1421 N N . ILE A 1 178 ? -10.999 10.810 11.230 1.00 91.50 178 ILE A N 1
ATOM 1422 C CA . ILE A 1 178 ? -11.276 9.442 11.677 1.00 91.50 178 ILE A CA 1
ATOM 1423 C C . ILE A 1 178 ? -10.250 8.477 11.070 1.00 91.50 178 ILE A C 1
ATOM 1425 O O . ILE A 1 178 ? -9.627 7.712 11.797 1.00 91.50 178 ILE A O 1
ATOM 1429 N N . LEU A 1 179 ? -9.994 8.568 9.759 1.00 91.62 179 LEU A N 1
ATOM 1430 C CA . LEU A 1 179 ? -9.027 7.708 9.067 1.00 91.62 179 LEU A CA 1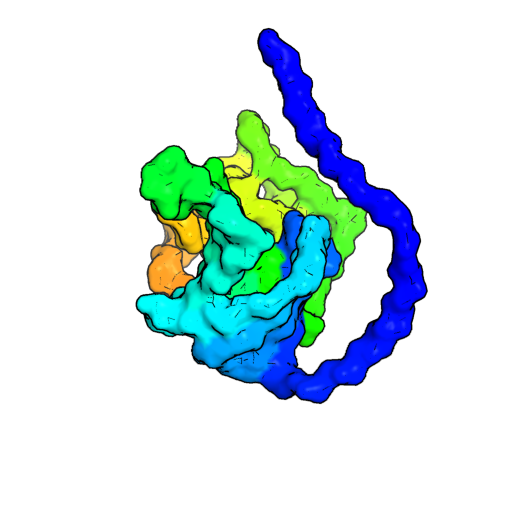
ATOM 1431 C C . LEU A 1 179 ? -7.603 7.826 9.641 1.00 91.62 179 LEU A C 1
ATOM 1433 O O . LEU A 1 179 ? -6.888 6.830 9.726 1.00 91.62 179 LEU A O 1
ATOM 1437 N N . THR A 1 180 ? -7.185 9.024 10.065 1.00 91.38 180 THR A N 1
ATOM 1438 C CA . THR A 1 180 ? -5.847 9.237 10.647 1.00 91.38 180 THR A CA 1
ATOM 1439 C C . THR A 1 180 ? -5.645 8.600 12.024 1.00 91.38 180 THR A C 1
ATOM 1441 O O . THR A 1 180 ? -4.509 8.533 12.486 1.00 91.38 180 THR A O 1
ATOM 1444 N N . LEU A 1 181 ? -6.708 8.092 12.655 1.00 92.44 181 LEU A N 1
ATOM 1445 C CA . LEU A 1 181 ? -6.630 7.330 13.905 1.00 92.44 181 LEU A CA 1
ATOM 1446 C C . LEU A 1 181 ? -6.296 5.846 13.681 1.00 92.44 181 LEU A C 1
ATOM 1448 O O . LEU A 1 181 ? -6.180 5.098 14.643 1.00 92.44 181 LEU A O 1
ATOM 1452 N N . PHE A 1 182 ? -6.121 5.403 12.436 1.00 94.56 182 PHE A N 1
ATOM 1453 C CA . PHE A 1 182 ? -5.805 4.011 12.123 1.00 94.56 182 PHE A CA 1
ATOM 1454 C C . PHE A 1 182 ? -4.352 3.877 11.637 1.00 94.56 182 PHE A C 1
ATOM 1456 O O . PHE A 1 182 ? -4.088 4.052 10.442 1.00 94.56 182 PHE A O 1
ATOM 1463 N N . PRO A 1 183 ? -3.368 3.647 12.528 1.00 93.62 183 PRO A N 1
ATOM 1464 C CA . PRO A 1 183 ? -1.945 3.717 12.205 1.00 93.62 183 PRO A CA 1
ATOM 1465 C C . PRO A 1 183 ? -1.473 2.797 11.069 1.00 93.62 183 PRO A C 1
ATOM 1467 O O . PRO A 1 183 ? -0.623 3.229 10.285 1.00 93.62 183 PRO A O 1
ATOM 1470 N N . LEU A 1 184 ? -1.963 1.560 10.924 1.00 93.56 184 LEU A N 1
ATOM 1471 C CA . LEU A 1 184 ? -1.500 0.698 9.821 1.00 93.56 184 LEU A CA 1
ATOM 1472 C C . LEU A 1 184 ? -2.111 1.139 8.491 1.00 93.56 184 LEU A C 1
ATOM 1474 O O . LEU A 1 184 ? -1.403 1.140 7.486 1.00 93.56 184 LEU A O 1
ATOM 1478 N N . ILE A 1 185 ? -3.364 1.606 8.486 1.00 94.00 185 ILE A N 1
ATOM 1479 C CA . ILE A 1 185 ? -3.979 2.229 7.300 1.00 94.00 185 ILE A CA 1
ATOM 1480 C C . ILE A 1 185 ? -3.202 3.489 6.896 1.00 94.00 185 ILE A C 1
ATOM 1482 O O . ILE A 1 185 ? -2.817 3.645 5.737 1.00 94.00 185 ILE A O 1
ATOM 1486 N N . VAL A 1 186 ? -2.900 4.370 7.857 1.00 93.50 186 VAL A N 1
ATOM 1487 C CA . VAL A 1 186 ? -2.076 5.570 7.636 1.00 93.50 186 VAL A CA 1
ATOM 1488 C C . VAL A 1 186 ? -0.720 5.200 7.043 1.00 93.50 186 VAL A C 1
ATOM 1490 O O . VAL A 1 186 ? -0.251 5.856 6.111 1.00 93.50 186 VAL A O 1
ATOM 1493 N N . SER A 1 187 ? -0.099 4.141 7.551 1.00 92.12 187 SER A N 1
ATOM 1494 C CA . SER A 1 187 ? 1.193 3.659 7.067 1.00 92.12 187 SER A CA 1
ATOM 1495 C C . SER A 1 187 ? 1.121 3.118 5.642 1.00 92.12 187 SER A C 1
ATOM 1497 O O . SER A 1 187 ? 1.962 3.477 4.822 1.00 92.12 187 SER A O 1
ATOM 1499 N N . ASP A 1 188 ? 0.106 2.317 5.314 1.00 90.31 188 ASP A N 1
ATOM 1500 C CA . ASP A 1 188 ? -0.088 1.775 3.964 1.00 90.31 188 ASP A CA 1
ATOM 1501 C C . ASP A 1 188 ? -0.362 2.895 2.942 1.00 90.31 188 ASP A C 1
ATOM 1503 O O . ASP A 1 188 ? 0.258 2.955 1.877 1.00 90.31 188 ASP A O 1
ATOM 1507 N N . ILE A 1 189 ? -1.200 3.877 3.296 1.00 90.25 189 ILE A N 1
ATOM 1508 C CA . ILE A 1 189 ? -1.415 5.076 2.469 1.00 90.25 189 ILE A CA 1
ATOM 1509 C C . ILE A 1 189 ? -0.096 5.835 2.278 1.00 90.25 189 ILE A C 1
ATOM 1511 O O . ILE A 1 189 ? 0.266 6.173 1.149 1.00 90.25 189 ILE A O 1
ATOM 1515 N N . THR A 1 190 ? 0.655 6.067 3.360 1.00 88.75 190 THR A N 1
ATOM 1516 C CA . THR A 1 190 ? 1.954 6.762 3.335 1.00 88.75 190 THR A CA 1
ATOM 1517 C C . THR A 1 190 ? 2.933 6.059 2.394 1.00 88.75 190 THR A C 1
ATOM 1519 O O . THR A 1 190 ? 3.542 6.701 1.536 1.00 88.75 190 THR A O 1
ATOM 1522 N N . GLN A 1 191 ? 3.032 4.732 2.478 1.00 82.56 191 GLN A N 1
ATOM 1523 C CA . GLN A 1 191 ? 3.895 3.910 1.629 1.00 82.56 191 GLN A CA 1
ATOM 1524 C C . GLN A 1 191 ? 3.574 4.064 0.133 1.00 82.56 191 GLN A C 1
ATOM 1526 O O . GLN A 1 191 ? 4.477 4.015 -0.711 1.00 82.56 191 GLN A O 1
ATOM 1531 N N . ARG A 1 192 ? 2.299 4.293 -0.203 1.00 79.81 192 ARG A N 1
ATOM 1532 C CA . ARG A 1 192 ? 1.818 4.477 -1.580 1.00 79.81 192 ARG A CA 1
ATOM 1533 C C . ARG A 1 192 ? 2.033 5.888 -2.112 1.00 79.81 192 ARG A C 1
ATOM 1535 O O . ARG A 1 192 ? 2.356 6.037 -3.294 1.00 79.81 192 ARG A O 1
ATOM 1542 N N . VAL A 1 193 ? 1.841 6.916 -1.283 1.00 81.69 193 VAL A N 1
ATOM 1543 C CA . VAL A 1 193 ? 1.832 8.318 -1.742 1.00 81.69 193 VAL A CA 1
ATOM 1544 C C . VAL A 1 193 ? 3.184 9.022 -1.613 1.00 81.69 193 VAL A C 1
ATOM 1546 O O . VAL A 1 193 ? 3.495 9.872 -2.448 1.00 81.69 193 VAL A O 1
ATOM 1549 N N . CYS A 1 194 ? 4.005 8.648 -0.628 1.00 80.44 194 CYS A N 1
ATOM 1550 C CA . CYS A 1 194 ? 5.288 9.296 -0.336 1.00 80.44 194 CYS A CA 1
ATOM 1551 C C . CYS A 1 194 ? 6.440 9.059 -1.331 1.00 80.44 194 CYS A C 1
ATOM 1553 O O . CYS A 1 194 ? 7.288 9.936 -1.434 1.00 80.44 194 CYS A O 1
ATOM 1555 N N . PRO A 1 195 ? 6.528 7.949 -2.090 1.00 67.25 195 PRO A N 1
ATOM 1556 C CA . PRO A 1 195 ? 7.613 7.754 -3.066 1.00 67.25 195 PRO A CA 1
ATOM 1557 C C . PRO A 1 195 ? 7.602 8.728 -4.256 1.00 67.25 195 PRO A C 1
ATOM 1559 O O . PRO A 1 195 ? 8.430 8.629 -5.155 1.00 67.25 195 PRO A O 1
ATOM 1562 N N . SER A 1 196 ? 6.625 9.627 -4.305 1.00 58.41 196 SER A N 1
ATOM 1563 C CA . SER A 1 196 ? 6.453 10.623 -5.350 1.00 58.41 196 SER A CA 1
ATOM 1564 C C . SER A 1 196 ? 7.196 11.903 -5.014 1.00 58.41 196 SER A C 1
ATOM 1566 O O . SER A 1 196 ? 6.973 12.480 -3.955 1.00 58.41 196 SER A O 1
ATOM 1568 N N . THR A 1 197 ? 7.976 12.417 -5.961 1.00 50.88 197 THR A N 1
ATOM 1569 C CA . THR A 1 197 ? 8.602 13.746 -5.868 1.00 50.88 197 THR A CA 1
ATOM 1570 C C . THR A 1 197 ? 7.576 14.881 -5.824 1.00 50.88 197 THR A C 1
ATOM 1572 O O . THR A 1 197 ? 7.848 15.939 -5.264 1.00 50.88 197 THR A O 1
ATOM 1575 N N . PHE A 1 198 ? 6.370 14.666 -6.361 1.00 55.53 198 PHE A N 1
ATOM 1576 C CA . PHE A 1 198 ? 5.275 15.631 -6.285 1.00 55.53 198 PHE A CA 1
ATOM 1577 C C . PHE A 1 198 ? 4.349 15.325 -5.102 1.00 55.53 198 PHE A C 1
ATOM 1579 O O . PHE A 1 198 ? 3.659 14.298 -5.098 1.00 55.53 198 PHE A O 1
ATOM 1586 N N . GLN A 1 199 ? 4.328 16.224 -4.114 1.00 60.12 199 GLN A N 1
ATOM 1587 C CA . GLN A 1 199 ? 3.353 16.223 -3.024 1.00 60.12 199 GLN A CA 1
ATOM 1588 C C . GLN A 1 199 ? 2.183 17.145 -3.382 1.00 60.12 199 GLN A C 1
ATOM 1590 O O . GLN A 1 199 ? 2.268 18.369 -3.242 1.00 60.12 199 GLN A O 1
ATOM 1595 N N . ASP A 1 200 ? 1.091 16.535 -3.834 1.00 70.94 200 ASP A N 1
ATOM 1596 C CA . ASP A 1 200 ? -0.199 17.196 -4.038 1.00 70.94 200 ASP A CA 1
ATOM 1597 C C . ASP A 1 200 ? -0.721 17.803 -2.712 1.00 70.94 200 ASP A C 1
ATOM 1599 O O . ASP A 1 200 ? -0.384 17.339 -1.617 1.00 70.94 200 ASP A O 1
ATOM 1603 N N . ILE A 1 201 ? -1.564 18.835 -2.805 1.00 79.00 201 ILE A N 1
ATOM 1604 C CA . ILE A 1 201 ? -2.344 19.417 -1.704 1.00 79.00 201 ILE A CA 1
ATOM 1605 C C . ILE A 1 201 ? -2.992 18.329 -0.829 1.00 79.00 201 ILE A C 1
ATOM 1607 O O . ILE A 1 201 ? -2.941 18.443 0.398 1.00 79.00 201 ILE A O 1
ATOM 1611 N N . GLY A 1 202 ? -3.561 17.274 -1.423 1.00 80.88 202 GLY A N 1
ATOM 1612 C CA . GLY A 1 202 ? -4.161 16.153 -0.683 1.00 80.88 202 GLY A CA 1
ATOM 1613 C C . GLY A 1 202 ? -3.160 15.432 0.226 1.00 80.88 202 GLY A C 1
ATOM 1614 O O . GLY A 1 202 ? -3.414 15.235 1.415 1.00 80.88 202 GLY A O 1
ATOM 1615 N N . VAL A 1 203 ? -1.969 15.132 -0.298 1.00 85.38 203 VAL A N 1
ATOM 1616 C CA . VAL A 1 203 ? -0.881 14.490 0.460 1.00 85.38 203 VAL A CA 1
ATOM 1617 C C . VAL A 1 203 ? -0.383 15.404 1.575 1.00 85.38 203 VAL A C 1
ATOM 1619 O O . VAL A 1 203 ? -0.222 14.957 2.706 1.00 85.38 203 VAL A O 1
ATOM 1622 N N . LYS A 1 204 ? -0.198 16.701 1.298 1.00 86.00 204 LYS A N 1
ATOM 1623 C CA . LYS A 1 204 ? 0.229 17.676 2.316 1.00 86.00 204 LYS A CA 1
ATOM 1624 C C . LYS A 1 204 ? -0.781 17.789 3.458 1.00 86.00 204 LYS A C 1
ATOM 1626 O O . LYS A 1 204 ? -0.382 17.818 4.620 1.00 86.00 204 LYS A O 1
ATOM 1631 N N . LYS A 1 205 ? -2.084 17.826 3.147 1.00 85.94 205 LYS A N 1
ATOM 1632 C CA . LYS A 1 205 ? -3.160 17.838 4.155 1.00 85.94 205 LYS A CA 1
ATOM 1633 C C . LYS A 1 205 ? -3.132 16.578 5.018 1.00 85.94 205 LYS A C 1
ATOM 1635 O O . LYS A 1 205 ? -3.237 16.686 6.237 1.00 85.94 205 LYS A O 1
ATOM 1640 N N . PHE A 1 206 ? -2.968 15.412 4.396 1.00 90.19 206 PHE A N 1
ATOM 1641 C CA . PHE A 1 206 ? -2.860 14.134 5.095 1.00 90.19 206 PHE A CA 1
ATOM 1642 C C . PHE A 1 206 ? -1.636 14.092 6.022 1.00 90.19 206 PHE A C 1
ATOM 1644 O O . PHE A 1 206 ? -1.792 13.901 7.225 1.00 90.19 206 PHE A O 1
ATOM 1651 N N . LEU A 1 207 ? -0.435 14.376 5.510 1.00 88.38 207 LEU A N 1
ATOM 1652 C CA . LEU A 1 207 ? 0.805 14.350 6.299 1.00 88.38 207 LEU A CA 1
ATOM 1653 C C . LEU A 1 207 ? 0.802 15.374 7.439 1.00 88.38 207 LEU A C 1
ATOM 1655 O O . LEU A 1 207 ? 1.249 15.067 8.541 1.00 88.38 207 LEU A O 1
ATOM 1659 N N . LYS A 1 208 ? 0.226 16.565 7.217 1.00 88.25 208 LYS A N 1
ATOM 1660 C CA . LYS A 1 208 ? 0.047 17.568 8.277 1.00 88.25 208 LYS A CA 1
ATOM 1661 C C . LYS A 1 208 ? -0.777 17.023 9.448 1.00 88.25 208 LYS A C 1
ATOM 1663 O O . LYS A 1 208 ? -0.510 17.384 10.586 1.00 88.25 208 LYS A O 1
ATOM 1668 N N . ARG A 1 209 ? -1.767 16.166 9.183 1.00 86.94 209 ARG A N 1
ATOM 1669 C CA . ARG A 1 209 ? -2.602 15.547 10.226 1.00 86.94 209 ARG A CA 1
ATOM 1670 C C . ARG A 1 209 ? -1.904 14.402 10.940 1.00 86.94 209 ARG A C 1
ATOM 1672 O O . ARG A 1 209 ? -2.061 14.270 12.145 1.00 86.94 209 ARG A O 1
ATOM 1679 N N . VAL A 1 210 ? -1.120 13.614 10.208 1.00 86.81 210 VAL A N 1
ATOM 1680 C CA . VAL A 1 210 ? -0.258 12.575 10.795 1.00 86.81 210 VAL A CA 1
ATOM 1681 C C . VAL A 1 210 ? 0.881 13.204 11.618 1.00 86.81 210 VAL A C 1
ATOM 1683 O O . VAL A 1 210 ? 1.448 12.545 12.482 1.00 86.81 210 VAL A O 1
ATOM 1686 N N . ASN A 1 211 ? 1.170 14.494 11.395 1.00 88.44 211 ASN A N 1
ATOM 1687 C CA . ASN A 1 211 ? 2.231 15.267 12.043 1.00 88.44 211 ASN A CA 1
ATOM 1688 C C . ASN A 1 211 ? 3.630 14.665 11.826 1.00 88.44 211 ASN A C 1
ATOM 1690 O O . ASN A 1 211 ? 4.496 14.713 12.695 1.00 88.44 211 ASN A O 1
ATOM 1694 N N . GLU A 1 212 ? 3.845 14.072 10.653 1.00 86.31 212 GLU A N 1
ATOM 1695 C CA . GLU A 1 212 ? 5.076 13.369 10.305 1.00 86.31 212 GLU A CA 1
ATOM 1696 C C . GLU A 1 212 ? 5.391 13.561 8.816 1.00 86.31 212 GLU A C 1
ATOM 1698 O O . GLU A 1 212 ? 4.496 13.633 7.969 1.00 86.31 212 GLU A O 1
ATOM 1703 N N . ALA A 1 213 ? 6.680 13.634 8.487 1.00 86.00 213 ALA A N 1
ATOM 1704 C CA . ALA A 1 213 ? 7.149 13.759 7.110 1.00 86.00 213 ALA A CA 1
ATOM 1705 C C . ALA A 1 213 ? 7.360 12.384 6.456 1.00 86.00 213 ALA A C 1
ATOM 1707 O O . ALA A 1 213 ? 7.736 11.417 7.123 1.00 86.00 213 ALA A O 1
ATOM 1708 N N . CYS A 1 214 ? 7.203 12.318 5.129 1.00 84.56 214 CYS A N 1
ATOM 1709 C CA . CYS A 1 214 ? 7.451 11.105 4.340 1.00 84.56 214 CYS A CA 1
ATOM 1710 C C . CYS A 1 214 ? 8.825 10.481 4.620 1.00 84.56 214 CYS A C 1
ATOM 1712 O O . CYS A 1 214 ? 8.902 9.280 4.871 1.00 84.56 214 CYS A O 1
ATOM 1714 N N . ASP A 1 215 ? 9.880 11.299 4.646 1.00 83.94 215 ASP A N 1
ATOM 1715 C CA . ASP A 1 215 ? 11.261 10.839 4.848 1.00 83.94 215 ASP A CA 1
ATOM 1716 C C . ASP A 1 215 ? 11.478 10.229 6.240 1.00 83.94 215 ASP A C 1
ATOM 1718 O O . ASP A 1 215 ? 12.338 9.371 6.420 1.00 83.94 215 ASP A O 1
ATOM 1722 N N . SER A 1 216 ? 10.674 10.635 7.229 1.00 86.00 216 SER A N 1
ATOM 1723 C CA . SER A 1 216 ? 10.725 10.065 8.577 1.00 86.00 216 SER A CA 1
ATOM 1724 C C . SER A 1 216 ? 9.952 8.750 8.679 1.00 86.00 216 SER A C 1
ATOM 1726 O O . SER A 1 216 ? 10.377 7.841 9.391 1.00 86.00 216 SER A O 1
ATOM 1728 N N . LEU A 1 217 ? 8.821 8.635 7.976 1.00 85.06 217 LEU A N 1
ATOM 1729 C CA . LEU A 1 217 ? 7.944 7.470 8.071 1.00 85.06 217 LEU A CA 1
ATOM 1730 C C . LEU A 1 217 ? 8.376 6.313 7.179 1.00 85.06 217 LEU A C 1
ATOM 1732 O O . LEU A 1 217 ? 8.303 5.166 7.614 1.00 85.06 217 LEU A O 1
ATOM 1736 N N . GLN A 1 218 ? 8.828 6.587 5.954 1.00 85.00 218 GLN A N 1
ATOM 1737 C CA . GLN A 1 218 ? 9.140 5.538 4.983 1.00 85.00 218 GLN A CA 1
ATOM 1738 C C . GLN A 1 218 ? 10.132 4.491 5.502 1.00 85.00 218 GLN A C 1
ATOM 1740 O O . GLN A 1 218 ? 9.810 3.311 5.391 1.00 85.00 218 GLN A O 1
ATOM 1745 N N . PRO A 1 219 ? 11.281 4.851 6.110 1.00 84.00 219 PRO A N 1
ATOM 1746 C CA . PRO A 1 219 ? 12.228 3.846 6.592 1.00 84.00 219 PRO A CA 1
ATOM 1747 C C . PRO A 1 219 ? 11.619 2.934 7.663 1.00 84.00 219 PRO A C 1
ATOM 1749 O O . PRO A 1 219 ? 11.846 1.729 7.658 1.00 84.00 219 PRO A O 1
ATOM 1752 N N . ILE A 1 220 ? 10.802 3.501 8.555 1.00 88.06 220 ILE A N 1
ATOM 1753 C CA . ILE A 1 220 ? 10.186 2.778 9.674 1.00 88.06 220 ILE A CA 1
ATOM 1754 C C . ILE A 1 220 ? 9.077 1.852 9.166 1.00 88.06 220 ILE A C 1
ATOM 1756 O O . ILE A 1 220 ? 8.998 0.699 9.585 1.00 88.06 220 ILE A O 1
ATOM 1760 N N . ILE A 1 221 ? 8.242 2.336 8.240 1.00 88.31 221 ILE A N 1
ATOM 1761 C CA . ILE A 1 221 ? 7.196 1.528 7.603 1.00 88.31 221 ILE A CA 1
ATOM 1762 C C . ILE A 1 221 ? 7.838 0.376 6.833 1.00 88.31 221 ILE A C 1
ATOM 1764 O O . ILE A 1 221 ? 7.448 -0.773 7.025 1.00 88.31 221 ILE A O 1
ATOM 1768 N N . ASN A 1 222 ? 8.848 0.669 6.010 1.00 84.38 222 ASN A N 1
ATOM 1769 C CA . ASN A 1 222 ? 9.545 -0.341 5.224 1.00 84.38 222 ASN A CA 1
ATOM 1770 C C . ASN A 1 222 ? 10.140 -1.423 6.132 1.00 84.38 222 ASN A C 1
ATOM 1772 O O . ASN A 1 222 ? 9.853 -2.600 5.932 1.00 84.38 222 ASN A O 1
ATOM 1776 N N . GLN A 1 223 ? 10.849 -1.026 7.193 1.00 85.50 223 GLN A N 1
ATOM 1777 C CA . GLN A 1 223 ? 11.414 -1.960 8.164 1.00 85.50 223 GLN A CA 1
ATOM 1778 C C . GLN A 1 223 ? 10.339 -2.825 8.837 1.00 85.50 223 GLN A C 1
ATOM 1780 O O . GLN A 1 223 ? 10.513 -4.039 8.953 1.00 85.50 223 GLN A O 1
ATOM 1785 N N . ALA A 1 224 ? 9.232 -2.230 9.292 1.00 85.69 224 ALA A N 1
ATOM 1786 C CA . ALA A 1 224 ? 8.158 -2.961 9.968 1.00 85.69 224 ALA A CA 1
ATOM 1787 C C . ALA A 1 224 ? 7.517 -4.009 9.045 1.00 85.69 224 ALA A C 1
ATOM 1789 O O . ALA A 1 224 ? 7.277 -5.149 9.454 1.00 85.69 224 ALA A O 1
ATOM 1790 N N . VAL A 1 225 ? 7.287 -3.629 7.788 1.00 84.81 225 VAL A N 1
ATOM 1791 C CA . VAL A 1 225 ? 6.705 -4.492 6.763 1.00 84.81 225 VAL A CA 1
ATOM 1792 C C . VAL A 1 225 ? 7.670 -5.614 6.361 1.00 84.81 225 VAL A C 1
ATOM 1794 O O . VAL A 1 225 ? 7.254 -6.767 6.288 1.00 84.81 225 VAL A O 1
ATOM 1797 N N . GLU A 1 226 ? 8.952 -5.313 6.157 1.00 81.38 226 GLU A N 1
ATOM 1798 C CA . GLU A 1 226 ? 9.978 -6.299 5.784 1.00 81.38 226 GLU A CA 1
ATOM 1799 C C . GLU A 1 226 ? 10.247 -7.315 6.901 1.00 81.38 226 GLU A C 1
ATOM 1801 O O . GLU A 1 226 ? 10.451 -8.499 6.630 1.00 81.38 226 GLU A O 1
ATOM 1806 N N . THR A 1 227 ? 10.207 -6.870 8.162 1.00 84.00 227 THR A N 1
ATOM 1807 C CA . THR A 1 227 ? 10.488 -7.718 9.332 1.00 84.00 227 THR A CA 1
ATOM 1808 C C . THR A 1 227 ? 9.401 -8.771 9.552 1.00 84.00 227 THR A C 1
ATOM 1810 O O . THR A 1 227 ? 9.701 -9.904 9.928 1.00 84.00 227 THR A O 1
ATOM 1813 N N . ALA A 1 228 ? 8.129 -8.413 9.350 1.00 81.94 228 ALA A N 1
ATOM 1814 C CA . ALA A 1 228 ? 7.000 -9.297 9.638 1.00 81.94 228 ALA A CA 1
ATOM 1815 C C . ALA A 1 228 ? 5.830 -9.095 8.650 1.00 81.94 228 ALA A C 1
ATOM 1817 O O . ALA A 1 228 ? 4.733 -8.704 9.066 1.00 81.94 228 ALA A O 1
ATOM 1818 N N . PRO A 1 229 ? 6.011 -9.401 7.350 1.00 78.81 229 PRO A N 1
ATOM 1819 C CA . PRO A 1 229 ? 5.055 -9.043 6.297 1.00 78.81 229 PRO A CA 1
ATOM 1820 C C . PRO A 1 229 ? 3.681 -9.699 6.480 1.00 78.81 229 PRO A C 1
ATOM 1822 O O . PRO A 1 229 ? 2.649 -9.041 6.346 1.00 78.81 229 PRO A O 1
ATOM 1825 N N . SER A 1 230 ? 3.635 -10.980 6.858 1.00 80.81 230 SER A N 1
ATOM 1826 C CA . SER A 1 230 ? 2.367 -11.687 7.089 1.00 80.81 230 SER A CA 1
ATOM 1827 C C . SER A 1 230 ? 1.605 -11.128 8.296 1.00 80.81 230 SER A C 1
ATOM 1829 O O . SER A 1 230 ? 0.379 -11.024 8.270 1.00 80.81 230 SER A O 1
ATOM 1831 N N . LEU A 1 231 ? 2.321 -10.744 9.359 1.00 86.19 231 LEU A N 1
ATOM 1832 C CA . LEU A 1 231 ? 1.715 -10.150 10.550 1.00 86.19 231 LEU A CA 1
ATOM 1833 C C . LEU A 1 231 ? 1.196 -8.741 10.270 1.00 86.19 231 LEU A C 1
ATOM 1835 O O . LEU A 1 231 ? 0.087 -8.412 10.694 1.00 86.19 231 LEU A O 1
ATOM 1839 N N . TRP A 1 232 ? 1.991 -7.937 9.560 1.00 87.12 232 TRP A N 1
ATOM 1840 C CA . TRP A 1 232 ? 1.602 -6.619 9.070 1.00 87.12 232 TRP A CA 1
ATOM 1841 C C . TRP A 1 232 ? 0.275 -6.697 8.338 1.00 87.12 232 TRP A C 1
ATOM 1843 O O . TRP A 1 232 ? -0.691 -6.045 8.725 1.00 87.12 232 TRP A O 1
ATOM 1853 N N . TYR A 1 233 ? 0.217 -7.572 7.338 1.00 84.38 233 TYR A N 1
ATOM 1854 C CA . TYR A 1 233 ? -0.941 -7.708 6.479 1.00 84.38 233 TYR A CA 1
ATOM 1855 C C . TYR A 1 233 ? -2.186 -8.158 7.252 1.00 84.38 233 TYR A C 1
ATOM 1857 O O . TYR A 1 233 ? -3.242 -7.536 7.157 1.00 84.38 233 TYR A O 1
ATOM 1865 N N . LYS A 1 234 ? -2.037 -9.168 8.118 1.00 87.12 234 LYS A N 1
ATOM 1866 C CA . LYS A 1 234 ? -3.118 -9.629 8.996 1.00 87.12 234 LYS A CA 1
ATOM 1867 C C . LYS A 1 234 ? -3.676 -8.500 9.867 1.00 87.12 234 LYS A C 1
ATOM 1869 O O . LYS A 1 234 ? -4.888 -8.390 10.024 1.00 87.12 234 LYS A O 1
ATOM 1874 N N . LYS A 1 235 ? -2.813 -7.671 10.462 1.00 92.19 235 LYS A N 1
ATOM 1875 C CA . LYS A 1 235 ? -3.256 -6.562 11.322 1.00 92.19 235 LYS A CA 1
ATOM 1876 C C . LYS A 1 235 ? -3.853 -5.412 10.516 1.00 92.19 235 LYS A C 1
ATOM 1878 O O . LYS A 1 235 ? -4.865 -4.872 10.943 1.00 92.19 235 LYS A O 1
ATOM 1883 N N . LEU A 1 236 ? -3.295 -5.097 9.347 1.00 91.50 236 LEU A N 1
ATOM 1884 C CA . LEU A 1 236 ? -3.858 -4.108 8.428 1.00 91.50 236 LEU A CA 1
ATOM 1885 C C . LEU A 1 236 ? -5.272 -4.503 7.982 1.00 91.50 236 LEU A C 1
ATOM 1887 O O . LEU A 1 236 ? -6.158 -3.655 7.957 1.00 91.50 236 LEU A O 1
ATOM 1891 N N . GLN A 1 237 ? -5.517 -5.783 7.687 1.00 88.94 237 GLN A N 1
ATOM 1892 C CA . GLN A 1 237 ? -6.857 -6.274 7.346 1.00 88.94 237 GLN A CA 1
ATOM 1893 C C . GLN A 1 237 ? -7.844 -6.130 8.506 1.00 88.94 237 GLN A C 1
ATOM 1895 O O . GLN A 1 237 ? -8.953 -5.642 8.300 1.00 88.94 237 GLN A O 1
ATOM 1900 N N . LEU A 1 238 ? -7.438 -6.515 9.722 1.00 92.25 238 LEU A N 1
ATOM 1901 C CA . LEU A 1 238 ? -8.265 -6.319 10.916 1.00 92.25 238 LEU A CA 1
ATOM 1902 C C . LEU A 1 238 ? -8.588 -4.836 11.123 1.00 92.25 238 LEU A C 1
ATOM 1904 O O . LEU A 1 238 ? -9.729 -4.486 11.409 1.00 92.25 238 LEU A O 1
ATOM 1908 N N . GLU A 1 239 ? -7.597 -3.963 10.944 1.00 93.94 239 GLU A N 1
ATOM 1909 C CA . GLU A 1 239 ? -7.770 -2.530 11.168 1.00 93.94 239 GLU A CA 1
ATOM 1910 C C . GLU A 1 239 ? -8.653 -1.905 10.094 1.00 93.94 239 GLU A C 1
ATOM 1912 O O . GLU A 1 239 ? -9.526 -1.101 10.402 1.00 93.94 239 GLU A O 1
ATOM 1917 N N . THR A 1 240 ? -8.504 -2.352 8.849 1.00 92.62 240 THR A N 1
ATOM 1918 C CA . THR A 1 240 ? -9.369 -1.962 7.734 1.00 92.62 240 THR A CA 1
ATOM 1919 C C . THR A 1 240 ? -10.815 -2.374 7.996 1.00 92.62 240 THR A C 1
ATOM 1921 O O . THR A 1 240 ? -11.714 -1.550 7.849 1.00 92.62 240 THR A O 1
ATOM 1924 N N . ALA A 1 241 ? -11.061 -3.611 8.438 1.00 91.81 241 ALA A N 1
ATOM 1925 C CA . ALA A 1 241 ? -12.407 -4.085 8.763 1.00 91.81 241 ALA A CA 1
ATOM 1926 C C . ALA A 1 241 ? -13.031 -3.299 9.930 1.00 91.81 241 ALA A C 1
ATOM 1928 O O . ALA A 1 241 ? -14.209 -2.933 9.889 1.00 91.81 241 ALA A O 1
ATOM 1929 N N . PHE A 1 242 ? -12.241 -2.992 10.961 1.00 94.94 242 PHE A N 1
ATOM 1930 C CA . PHE A 1 242 ? -12.696 -2.167 12.074 1.00 94.94 242 PHE A CA 1
ATOM 1931 C C . PHE A 1 242 ? -13.009 -0.730 11.626 1.00 94.94 242 PHE A C 1
ATOM 1933 O O . PHE A 1 242 ? -14.109 -0.235 11.877 1.00 94.94 242 PHE A O 1
ATOM 1940 N N . ALA A 1 243 ? -12.111 -0.096 10.870 1.00 94.88 243 ALA A N 1
ATOM 1941 C CA . ALA A 1 243 ? -12.302 1.245 10.324 1.00 94.88 243 ALA A CA 1
ATOM 1942 C C . ALA A 1 243 ? -13.531 1.337 9.406 1.00 94.88 243 ALA A C 1
ATOM 1944 O O . ALA A 1 243 ? -14.287 2.303 9.497 1.00 94.88 243 ALA A O 1
ATOM 1945 N N . GLN A 1 244 ? -13.793 0.323 8.574 1.00 93.50 244 GLN A N 1
ATOM 1946 C CA . GLN A 1 244 ? -14.999 0.265 7.740 1.00 93.50 244 GLN A CA 1
ATOM 1947 C C . GLN A 1 244 ? -16.279 0.294 8.583 1.00 93.50 244 GLN A C 1
ATOM 1949 O O . GLN A 1 244 ? -17.206 1.034 8.247 1.00 93.50 244 GLN A O 1
ATOM 1954 N N . ARG A 1 245 ? -16.334 -0.451 9.696 1.00 94.38 245 ARG A N 1
ATOM 1955 C CA . ARG A 1 245 ? -17.487 -0.433 10.615 1.00 94.38 245 ARG A CA 1
ATOM 1956 C C . ARG A 1 245 ? -17.654 0.930 11.286 1.00 94.38 245 ARG A C 1
ATOM 1958 O O . ARG A 1 245 ? -18.764 1.456 11.304 1.00 94.38 245 ARG A O 1
ATOM 1965 N N . VAL A 1 246 ? -16.560 1.529 11.764 1.00 95.12 246 VAL A N 1
ATOM 1966 C CA . VAL A 1 246 ? -16.568 2.869 12.379 1.00 95.12 246 VAL A CA 1
ATOM 1967 C C . VAL A 1 246 ? -17.067 3.927 11.397 1.00 95.12 246 VAL A C 1
ATOM 1969 O O . VAL A 1 246 ? -17.981 4.681 11.716 1.00 95.12 246 VAL A O 1
ATOM 1972 N N . ILE A 1 247 ? -16.519 3.957 10.181 1.00 94.19 247 ILE A N 1
ATOM 1973 C CA . ILE A 1 247 ? -16.910 4.911 9.135 1.00 94.19 247 ILE A CA 1
ATOM 1974 C C . ILE A 1 247 ? -18.366 4.688 8.709 1.00 94.19 247 ILE A C 1
ATOM 1976 O O . ILE A 1 247 ? -19.091 5.653 8.473 1.00 94.19 247 ILE A O 1
ATOM 1980 N N . SER A 1 248 ? -18.825 3.437 8.635 1.00 93.44 248 SER A N 1
ATOM 1981 C CA . SER A 1 248 ? -20.228 3.137 8.323 1.00 93.44 248 SER A CA 1
ATOM 1982 C C . SER A 1 248 ? -21.168 3.672 9.406 1.00 93.44 248 SER A C 1
ATOM 1984 O O . SER A 1 248 ? -22.179 4.291 9.085 1.00 93.44 248 SER A O 1
ATOM 1986 N N . CYS A 1 249 ? -20.804 3.530 10.683 1.00 94.31 249 CYS A N 1
ATOM 1987 C CA . CYS A 1 249 ? -21.554 4.112 11.795 1.00 94.31 249 CYS A CA 1
ATOM 1988 C C . CYS A 1 249 ? -21.518 5.644 11.811 1.00 94.31 249 CYS A C 1
ATOM 1990 O O . CYS A 1 249 ? -22.562 6.272 11.968 1.00 94.31 249 CYS A O 1
ATOM 1992 N N . ALA A 1 250 ? -20.352 6.253 11.581 1.00 92.25 250 ALA A N 1
ATOM 1993 C CA . ALA A 1 250 ? -20.202 7.707 11.521 1.00 92.25 250 ALA A CA 1
ATOM 1994 C C . ALA A 1 250 ? -21.034 8.346 10.394 1.00 92.25 250 ALA A C 1
ATOM 1996 O O . ALA A 1 250 ? -21.459 9.490 10.521 1.00 92.25 250 ALA A O 1
ATOM 1997 N N . ASN A 1 251 ? -21.289 7.601 9.314 1.00 90.69 251 ASN A N 1
ATOM 1998 C CA . ASN A 1 251 ? -22.096 8.039 8.174 1.00 90.69 251 ASN A CA 1
ATOM 1999 C C . ASN A 1 251 ? -23.554 7.546 8.221 1.00 90.69 251 ASN A C 1
ATOM 2001 O O . ASN A 1 251 ? -24.258 7.665 7.222 1.00 90.69 251 ASN A O 1
ATOM 2005 N N . ALA A 1 252 ? -24.007 6.970 9.343 1.00 90.31 252 ALA A N 1
ATOM 2006 C CA . ALA A 1 252 ? -25.352 6.404 9.500 1.00 90.31 252 ALA A CA 1
ATOM 2007 C C . ALA A 1 252 ? -25.736 5.356 8.426 1.00 90.31 252 ALA A C 1
ATOM 2009 O O . ALA A 1 252 ? -26.903 5.215 8.066 1.00 90.31 252 ALA A O 1
ATOM 2010 N N . LEU A 1 253 ? -24.751 4.605 7.921 1.00 89.69 253 LEU A N 1
ATOM 2011 C CA . LEU A 1 253 ? -24.933 3.528 6.936 1.00 89.69 253 LEU A CA 1
ATOM 2012 C C . LEU A 1 253 ? -25.183 2.158 7.588 1.00 89.69 253 LEU A C 1
ATOM 2014 O O . LEU A 1 253 ? -25.582 1.215 6.908 1.00 89.69 253 LEU A O 1
ATOM 2018 N N . SER A 1 254 ? -24.938 2.044 8.895 1.00 91.44 254 SER A N 1
ATOM 2019 C CA . SER A 1 254 ? -25.120 0.818 9.680 1.00 91.44 254 SER A CA 1
ATOM 2020 C C . SER A 1 254 ? -26.325 0.919 10.626 1.00 91.44 254 SER A C 1
ATOM 2022 O O . SER A 1 254 ? -26.638 2.016 11.097 1.00 91.44 254 SER A O 1
ATOM 2024 N N . PRO A 1 255 ? -26.971 -0.211 10.982 1.00 89.44 255 PRO A N 1
ATOM 2025 C CA . PRO A 1 255 ? -28.030 -0.232 11.989 1.00 89.44 255 PRO A CA 1
ATOM 2026 C C . PRO A 1 255 ? -27.554 0.302 13.344 1.00 89.44 255 PRO A C 1
ATOM 2028 O O . PRO A 1 255 ? -26.432 0.023 13.772 1.00 89.44 255 PRO A O 1
ATOM 2031 N N . GLN A 1 256 ? -28.441 0.997 14.062 1.00 89.06 256 GLN A N 1
ATOM 2032 C CA . GLN A 1 256 ? -28.120 1.601 15.358 1.00 89.06 256 GLN A CA 1
ATOM 2033 C C . G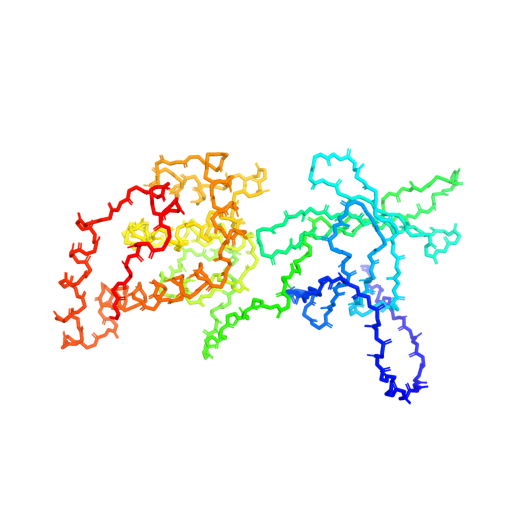LN A 1 256 ? -27.597 0.580 16.380 1.00 89.06 256 GLN A C 1
ATOM 2035 O O . GLN A 1 256 ? -26.652 0.887 17.103 1.00 89.06 256 GLN A O 1
ATOM 2040 N N . SER A 1 257 ? -28.153 -0.636 16.401 1.00 90.00 257 SER A N 1
ATOM 2041 C CA . SER A 1 257 ? -27.701 -1.723 17.281 1.00 90.00 257 SER A CA 1
ATOM 2042 C C . SER A 1 257 ? -26.230 -2.078 17.057 1.00 90.00 257 SER A C 1
ATOM 2044 O O . SER A 1 257 ? -25.475 -2.184 18.012 1.00 90.00 257 SER A O 1
ATOM 2046 N N . SER A 1 258 ? -25.782 -2.160 15.800 1.00 89.44 258 SER A N 1
ATOM 2047 C CA . SER A 1 258 ? -24.370 -2.410 15.492 1.00 89.44 258 SER A CA 1
ATOM 2048 C C . SER A 1 258 ? -23.473 -1.253 15.935 1.00 89.44 258 SER A C 1
ATOM 2050 O O . SER A 1 258 ? -22.330 -1.479 16.325 1.00 89.44 258 SER A O 1
ATOM 2052 N N . CYS A 1 259 ? -23.954 -0.013 15.862 1.00 94.25 259 CYS A N 1
ATOM 2053 C CA . CYS A 1 259 ? -23.149 1.155 16.214 1.00 94.25 259 CYS A CA 1
ATOM 2054 C C . CYS A 1 259 ? -23.011 1.367 17.722 1.00 94.25 259 CYS A C 1
ATOM 2056 O O . CYS A 1 259 ? -21.995 1.913 18.155 1.00 94.25 259 CYS A O 1
ATOM 2058 N N . GLN A 1 260 ? -23.977 0.897 18.516 1.00 93.00 260 GLN A N 1
ATOM 2059 C CA . GLN A 1 260 ? -23.893 0.905 19.979 1.00 93.00 260 GLN A CA 1
ATOM 2060 C C . GLN A 1 260 ? -22.708 0.081 20.495 1.00 93.00 260 GLN A C 1
ATOM 2062 O O . GLN A 1 260 ? -22.086 0.489 21.470 1.00 93.00 260 GLN A O 1
ATOM 2067 N N . ASP A 1 261 ? -22.335 -0.995 19.800 1.00 90.94 261 ASP A N 1
ATOM 2068 C CA . ASP A 1 261 ? -21.191 -1.830 20.181 1.00 90.94 261 ASP A CA 1
ATOM 2069 C C . ASP A 1 261 ? -19.856 -1.305 19.628 1.00 90.94 261 ASP A C 1
ATOM 2071 O O . ASP A 1 261 ? -18.812 -1.422 20.274 1.00 90.94 261 ASP A O 1
ATOM 2075 N N . ILE A 1 262 ? -19.864 -0.734 18.419 1.00 94.31 262 ILE A N 1
ATOM 2076 C CA . ILE A 1 262 ? -18.641 -0.335 17.701 1.00 94.31 262 ILE A CA 1
ATOM 2077 C C . ILE A 1 262 ? -18.096 1.013 18.178 1.00 94.31 262 ILE A C 1
ATOM 2079 O O . ILE A 1 262 ? -16.882 1.168 18.323 1.00 94.31 262 ILE A O 1
ATOM 2083 N N . MET A 1 263 ? -18.963 1.997 18.426 1.00 94.12 263 MET A N 1
ATOM 2084 C CA . MET A 1 263 ? -18.517 3.353 18.761 1.00 94.12 263 MET A CA 1
ATOM 2085 C C . MET A 1 263 ? -17.797 3.452 20.120 1.00 94.12 263 MET A C 1
ATOM 2087 O O . MET A 1 263 ? -16.797 4.171 20.179 1.00 94.12 263 MET A O 1
ATOM 2091 N N . PRO A 1 264 ? -18.193 2.720 21.184 1.00 94.25 264 PRO A N 1
ATOM 2092 C CA . PRO A 1 264 ? -17.416 2.663 22.425 1.00 94.25 264 PRO A CA 1
ATOM 2093 C C . PRO A 1 264 ? -16.025 2.050 22.229 1.00 94.25 264 PRO A C 1
ATOM 2095 O O . PRO A 1 264 ? -15.034 2.625 22.674 1.00 94.25 264 PRO A O 1
ATOM 2098 N N . GLN A 1 265 ? -15.925 0.945 21.479 1.00 93.94 265 GLN A N 1
ATOM 2099 C CA . GLN A 1 265 ? -14.634 0.328 21.150 1.00 93.94 265 GLN A CA 1
ATOM 2100 C C . GLN A 1 265 ? -13.736 1.285 20.363 1.00 93.94 265 GLN A C 1
ATOM 2102 O O . GLN A 1 265 ? -12.527 1.340 20.582 1.00 93.94 265 GLN A O 1
ATOM 2107 N N . PHE A 1 266 ? -14.320 2.067 19.452 1.00 95.00 266 PHE A N 1
ATOM 2108 C CA . PHE A 1 266 ? -13.589 3.097 18.724 1.00 95.00 266 PHE A CA 1
ATOM 2109 C C . PHE A 1 266 ? -13.111 4.227 19.637 1.00 95.00 266 PHE A C 1
ATOM 2111 O O . PHE A 1 266 ? -11.974 4.667 19.492 1.00 95.00 266 PHE A O 1
ATOM 2118 N N . ALA A 1 267 ? -13.925 4.666 20.598 1.00 92.94 267 ALA A N 1
ATOM 2119 C CA . ALA A 1 267 ? -13.520 5.679 21.567 1.00 92.94 267 ALA A CA 1
ATOM 2120 C C . ALA A 1 267 ? -12.334 5.204 22.428 1.00 92.94 267 ALA A C 1
ATOM 2122 O O . ALA A 1 267 ? -11.358 5.936 22.585 1.00 92.94 267 ALA A O 1
ATOM 2123 N N . GLU A 1 268 ? -12.368 3.962 22.920 1.00 91.94 268 GLU A N 1
ATOM 2124 C CA . GLU A 1 268 ? -11.252 3.351 23.659 1.00 91.94 268 GLU A CA 1
ATOM 2125 C C . GLU A 1 268 ? -9.995 3.204 22.794 1.00 91.94 268 GLU A C 1
ATOM 2127 O O . GLU A 1 268 ? -8.879 3.509 23.227 1.00 91.94 268 GLU A O 1
ATOM 2132 N N . PHE A 1 269 ? -10.165 2.769 21.546 1.00 91.25 269 PHE A N 1
ATOM 2133 C CA . PHE A 1 269 ? -9.077 2.662 20.580 1.00 91.25 269 PHE A CA 1
ATOM 2134 C C . PHE A 1 269 ? -8.434 4.025 20.293 1.00 91.25 269 PHE A C 1
ATOM 2136 O O . PHE A 1 269 ? -7.213 4.155 20.360 1.00 91.25 269 PHE A O 1
ATOM 2143 N N . ALA A 1 270 ? -9.241 5.059 20.051 1.00 89.44 270 ALA A N 1
ATOM 2144 C CA . ALA A 1 270 ? -8.765 6.417 19.816 1.00 89.44 270 ALA A CA 1
ATOM 2145 C C . ALA A 1 270 ? -8.062 7.005 21.052 1.00 89.44 270 ALA A C 1
ATOM 2147 O O . ALA A 1 270 ? -7.045 7.678 20.913 1.00 89.44 270 ALA A O 1
ATOM 2148 N N . ALA A 1 271 ? -8.556 6.717 22.261 1.00 87.19 271 ALA A N 1
ATOM 2149 C CA . ALA A 1 271 ? -7.938 7.164 23.511 1.00 87.19 271 ALA A CA 1
ATOM 2150 C C . ALA A 1 271 ? -6.606 6.457 23.816 1.00 87.19 271 ALA A C 1
ATOM 2152 O O . ALA A 1 271 ? -5.742 7.018 24.488 1.00 87.19 271 ALA A O 1
ATOM 2153 N N . SER A 1 272 ? -6.429 5.230 23.325 1.00 84.44 272 SER A N 1
ATOM 2154 C CA . SER A 1 272 ? -5.234 4.407 23.550 1.00 84.44 272 SER A CA 1
ATOM 2155 C C . SER A 1 272 ? -4.246 4.421 22.382 1.00 84.44 272 SER A C 1
ATOM 2157 O O . SER A 1 272 ? -3.247 3.692 22.406 1.00 84.44 272 SER A O 1
ATOM 2159 N N . ILE A 1 273 ? -4.496 5.248 21.362 1.00 80.50 273 ILE A N 1
ATOM 2160 C CA . ILE A 1 273 ? -3.683 5.268 20.154 1.00 80.50 273 ILE A CA 1
ATOM 2161 C C . ILE A 1 273 ? -2.250 5.701 20.475 1.00 80.50 273 ILE A C 1
ATOM 2163 O O . ILE A 1 273 ? -1.971 6.792 20.975 1.00 80.50 273 ILE A O 1
ATOM 2167 N N . LEU A 1 274 ? -1.306 4.807 20.198 1.00 81.88 274 LEU A N 1
ATOM 2168 C CA . LEU A 1 274 ? 0.111 5.111 20.336 1.00 81.88 274 LEU A CA 1
ATOM 2169 C C . LEU A 1 274 ? 0.587 5.907 19.114 1.00 81.88 274 LEU A C 1
ATOM 2171 O O . LEU A 1 274 ? 0.051 5.724 18.019 1.00 81.88 274 LEU A O 1
ATOM 2175 N N . PRO A 1 275 ? 1.645 6.730 19.253 1.00 84.94 275 PRO A N 1
ATOM 2176 C CA . PRO A 1 275 ? 2.273 7.372 18.105 1.00 84.94 275 PRO A CA 1
ATOM 2177 C C . PRO A 1 275 ? 2.619 6.350 17.021 1.00 84.94 275 PRO A C 1
ATOM 2179 O O . PRO A 1 275 ? 3.094 5.255 17.337 1.00 84.94 275 PRO A O 1
ATOM 2182 N N . LEU A 1 276 ? 2.452 6.732 15.752 1.00 85.94 276 LEU A N 1
ATOM 2183 C CA . LEU A 1 276 ? 2.635 5.854 14.592 1.00 85.94 276 LEU A CA 1
ATOM 2184 C C . LEU A 1 276 ? 3.938 5.046 14.666 1.00 85.94 276 LEU A C 1
ATOM 2186 O O . LEU A 1 276 ? 3.925 3.822 14.602 1.00 85.94 276 LEU A O 1
ATOM 2190 N N . LYS A 1 277 ? 5.064 5.718 14.929 1.00 85.94 277 LYS A N 1
ATOM 2191 C CA . LYS A 1 277 ? 6.383 5.081 15.081 1.00 85.94 277 LYS A CA 1
ATOM 2192 C C . LYS A 1 277 ? 6.408 4.000 16.165 1.00 85.94 277 LYS A C 1
ATOM 2194 O O . LYS A 1 277 ? 7.038 2.962 15.990 1.00 85.94 277 LYS A O 1
ATOM 2199 N N . ARG A 1 278 ? 5.710 4.216 17.283 1.00 88.50 278 ARG A N 1
ATOM 2200 C CA . ARG A 1 278 ? 5.641 3.251 18.389 1.00 88.50 278 ARG A CA 1
ATOM 2201 C C . ARG A 1 278 ? 4.810 2.029 18.013 1.00 88.50 278 ARG A C 1
ATOM 2203 O O . ARG A 1 278 ? 5.196 0.929 18.402 1.00 88.50 278 ARG A O 1
ATOM 2210 N N . VAL A 1 279 ? 3.727 2.216 17.255 1.00 89.31 279 VAL A N 1
ATOM 2211 C CA . VAL A 1 279 ? 2.932 1.113 16.690 1.00 89.31 279 VAL A CA 1
ATOM 2212 C C . VAL A 1 279 ? 3.785 0.281 15.737 1.00 89.31 279 VAL A C 1
ATOM 2214 O O . VAL A 1 279 ? 3.873 -0.932 15.907 1.00 89.31 279 VAL A O 1
ATOM 2217 N N . LEU A 1 280 ? 4.477 0.933 14.799 1.00 87.81 280 LEU A N 1
ATOM 2218 C CA . LEU A 1 280 ? 5.328 0.269 13.807 1.00 87.81 280 LEU A CA 1
ATOM 2219 C C . LEU A 1 280 ? 6.466 -0.533 14.453 1.00 87.81 280 LEU A C 1
ATOM 2221 O O . LEU A 1 280 ? 6.676 -1.693 14.107 1.00 87.81 280 LEU A O 1
ATOM 2225 N N . ASN A 1 281 ? 7.137 0.039 15.456 1.00 87.50 281 ASN A N 1
ATOM 2226 C CA . ASN A 1 281 ? 8.223 -0.634 16.177 1.00 87.50 281 ASN A CA 1
ATOM 2227 C C . ASN A 1 281 ? 7.741 -1.782 17.082 1.00 87.50 281 ASN A C 1
ATOM 2229 O O . ASN A 1 281 ? 8.543 -2.618 17.486 1.00 87.50 281 ASN A O 1
ATOM 2233 N N . ASN A 1 282 ? 6.449 -1.828 17.424 1.00 89.31 282 ASN A N 1
ATOM 2234 C CA . ASN A 1 282 ? 5.872 -2.819 18.336 1.00 89.31 282 ASN A CA 1
ATOM 2235 C C . ASN A 1 282 ? 4.665 -3.534 17.717 1.00 89.31 282 ASN A C 1
ATOM 2237 O O . ASN A 1 282 ? 3.680 -3.831 18.395 1.00 89.31 282 ASN A O 1
ATOM 2241 N N . LEU A 1 283 ? 4.745 -3.844 16.421 1.00 88.62 283 LEU A N 1
ATOM 2242 C CA . LEU A 1 283 ? 3.642 -4.437 15.667 1.00 88.62 283 LEU A CA 1
ATOM 2243 C C . LEU A 1 283 ? 3.061 -5.689 16.346 1.00 88.62 283 LEU A C 1
ATOM 2245 O O . LEU A 1 283 ? 1.846 -5.882 16.349 1.00 88.62 283 LEU A O 1
ATOM 2249 N N . ASN A 1 284 ? 3.901 -6.512 16.982 1.00 88.19 284 ASN A N 1
ATOM 2250 C CA . ASN A 1 284 ? 3.483 -7.697 17.739 1.00 88.19 284 ASN A CA 1
ATOM 2251 C C . ASN A 1 284 ? 2.464 -7.374 18.844 1.00 88.19 284 ASN A C 1
ATOM 2253 O O . ASN A 1 284 ? 1.427 -8.037 18.923 1.00 88.19 284 ASN A O 1
ATOM 2257 N N . SER A 1 285 ? 2.717 -6.343 19.655 1.00 87.50 285 SER A N 1
ATOM 2258 C CA . SER A 1 285 ? 1.867 -5.974 20.794 1.00 87.50 285 SER A CA 1
ATOM 2259 C C . SER A 1 285 ? 0.704 -5.055 20.422 1.00 87.50 285 SER A C 1
ATOM 2261 O O . SER A 1 285 ? -0.233 -4.920 21.208 1.00 87.50 285 SER A O 1
ATOM 2263 N N . TYR A 1 286 ? 0.718 -4.467 19.223 1.00 90.38 286 TYR A N 1
ATOM 2264 C CA . TYR A 1 286 ? -0.368 -3.625 18.732 1.00 90.38 286 TYR A CA 1
ATOM 2265 C C . TYR A 1 286 ? -1.681 -4.415 18.582 1.00 90.38 286 TYR A C 1
ATOM 2267 O O . TYR A 1 286 ? -1.773 -5.352 17.783 1.00 90.38 286 TYR A O 1
ATOM 2275 N N . LYS A 1 287 ? -2.705 -4.063 19.363 1.00 88.69 287 LYS A N 1
ATOM 2276 C CA . LYS A 1 287 ? -4.014 -4.725 19.339 1.00 88.69 287 LYS A CA 1
ATOM 2277 C C . LYS A 1 287 ? -4.987 -3.916 18.492 1.00 88.69 287 LYS A C 1
ATOM 2279 O O . LYS A 1 287 ? -5.217 -2.746 18.769 1.00 88.69 287 LYS A O 1
ATOM 2284 N N . VAL A 1 288 ? -5.573 -4.578 17.503 1.00 86.94 288 VAL A N 1
ATOM 2285 C CA . VAL A 1 288 ? -6.681 -4.035 16.719 1.00 86.94 288 VAL A CA 1
ATOM 2286 C C . VAL A 1 288 ? -7.986 -4.602 17.289 1.00 86.94 288 VAL A C 1
ATOM 2288 O O . VAL A 1 288 ? -8.053 -5.826 17.474 1.00 86.94 288 VAL A O 1
ATOM 2291 N N . PRO A 1 289 ? -8.994 -3.763 17.588 1.00 86.44 289 PRO A N 1
ATOM 2292 C CA . PRO A 1 289 ? -10.328 -4.225 17.966 1.00 86.44 289 PRO A CA 1
ATOM 2293 C C . PRO A 1 289 ? -10.923 -5.173 16.915 1.00 86.44 289 PRO A C 1
ATOM 2295 O O . PRO A 1 289 ? -10.615 -5.065 15.727 1.00 86.44 289 PRO A O 1
ATOM 2298 N N . ARG A 1 290 ? -11.734 -6.140 17.356 1.00 76.06 290 ARG A N 1
ATOM 2299 C CA . ARG A 1 290 ? -12.289 -7.184 16.480 1.00 76.06 290 ARG A CA 1
ATOM 2300 C C . ARG A 1 290 ? -13.669 -6.863 15.953 1.00 76.06 290 ARG A C 1
ATOM 2302 O O . ARG A 1 290 ? -14.448 -6.118 16.578 1.00 76.06 290 ARG A O 1
#

pLDDT: mean 80.3, std 16.97, range [24.64, 95.12]

Sequence (290 aa):
MRLQTIKICWLASFWFVVGFLSSATGQTYHGIDVMEGSSLQIPKSLPGKVDFYINGFAPFSIDMVQQSRDVFIGENITSRYQKLRIKMQPAPLGWRVFLEAFARDKDGVFRSVKAIDTALGFVRSDIPKPERPQYIHPAPTPPEQHLGTLAFLQSYPFWPSSSVKYALSILDPQQLHILTLFPLIVSDITQRVCPSTFQDIGVKKFLKRVNEACDSLQPIINQAVETAPSLWYKKLQLETAFAQRVISCANALSPQSSCQDIMPQFAEFAASILPLKRVLNNLNSYKVPR

Foldseek 3Di:
DDDDDDDDDDDDDDDDPPDDPDPAQWFKWAWADVFHVWIKTGHPDDQAKIWTGGPPDDIDIWRWDDPDPFKTKTKDPPDQFKIWIWIWGAFLFGIFIWIFIWGQDPVRDTDGPDTPPDTTDIGTPPFDDDDQPPDQDPQDDPPDQADQVLNCLNHVVRDQLVSLQVNLRRYDPVLLLLQLLQLLSLLVNLSSNLVDPDRDPSNVSSCVSLVDHSVGRRVLSSVLCNVCVNLSVVVSVLSSVLSSLVSCVVVVVDDPVSCVVNVVVSVVSSVPRDRSSVCSVPVVPDDRDD

=== Feature glossary ===
The record interleaves many kinds of information about one protein. Here is each kind framed as the question it answers.

Q: What does the local fold look like, residue by residue?
A: The Foldseek 3Di string encodes local tertiary geometry as a 20-letter alphabet — one character per residue — derived from the relative positions of nearby Cα atoms. Unlike the amino-acid sequence, 3Di is a direct function of the 3D structure, so two proteins with the same fold have similar 3Di strings even at low sequence identity.

Q: Which residues are in helices, strands, or loops?
A: The SS8 string is DSSP's per-residue secondary-structure call. α-helix (H) means an i→i+4 H-bond ladder; β-strand (E) means the residue participates in a β-sheet; 3₁₀ (G) and π (I) are tighter and wider helices; T/S are turns/bends; '-' is loop.

Q: How big and how compact is the whole molecule?
A: Radius of gyration (Rg) is the root-mean-square distance of Cα atoms from their centroid — a single number for overall size and compactness. A globular domain of N residues has Rg ≈ 2.2·N^0.38 Å; an extended or disordered chain has a much larger Rg. The Cα contact count is the number of residue pairs whose Cα atoms are within 8 Å and are more than four positions apart in sequence — a standard proxy for tertiary packing density. The bounding box is the smallest axis-aligned box enclosing all Cα atoms.

Q: Where is each backbone atom in 3D?
A: Structure coordinates are given as an mmCIF _atom_site loop: one row per atom with element, residue name, chain id, sequence number, and x/y/z position in Å. Only the four main-chain atoms per residue are included here; side chains are omitted to keep the record compact.

Q: What is the amino-acid chain?
A: Primary structure: the covalent order of the twenty standard amino acids along the backbone. Two proteins with the same sequence will (almost always) fold to the same structure; two with 30% identity often share a fold but not the details.

Q: What if only a Cα trace is available?
A: Three-state secondary structure (P-SEA) collapses the eight DSSP classes into helix (a), strand (b), and coil (c). P-SEA assigns these from Cα geometry alone — distances and angles — without requiring backbone oxygens, so it works on any Cα trace.

Q: What family and function is it annotated with?
A: Database cross-references. InterPro integrates a dozen domain/family signature databases into unified entries with residue-range hits. GO terms attach function/process/location labels with evidence codes. CATH codes position the fold in a four-level structural taxonomy. Organism is the NCBI-taxonomy species name.

Q: How confident is the AlphaFold model at each residue?
A: pLDDT is the predicted lDDT-Cα score: AlphaFold's confidence that the local environment of each residue (all inter-atomic distances within 15 Å) is correctly placed. It is a per-residue number between 0 and 100, with higher meaning more reliable.

Q: How mobile is each atom in the crystal?
A: B-factor (Debye–Waller factor) reflects atomic displacement in the crystal lattice. It is an experimental observable (units Å²), not a prediction; low values mean the atom is pinned down, high values mean it moves or is heterogeneous across the crystal.

Q: Which residues are buried vs exposed?
A: SASA measures how much of the protein is reachable by solvent. It is computed by rolling a water-sized probe over the atomic surface and summing the exposed area (Å²). Per-residue SASA distinguishes core (buried, low SASA) from surface (exposed, high SASA) residues; total SASA is a whole-molecule size measure.

Q: What do the diagnostic plots show?
A: Plot images: a contact map (which residues are close in 3D, as an N×N binary image), a Ramachandran scatter (backbone torsion angles, revealing secondary-structure composition at a glance), and — for AlphaFold structures — a PAE heatmap (pairwise prediction confidence).

Q: What known structures does this most resemble?
A: The Foldseek neighbor list gives the closest experimentally determined structures in the PDB, ranked by structural alignment. TM-score near 1 means near-identical fold; near 0.3 means only rough topology match. This is how one finds what a novel AlphaFold prediction most resembles in the solved-structure universe.

Q: Are the domains correctly placed relative to each other?
A: Predicted aligned error is AlphaFold's pairwise confidence. Unlike pLDDT (per-residue), PAE is per-residue-pair and captures whether two parts of the structure are correctly placed relative to each other. Units are ångströms of expected positional error.

Q: What do the rendered images show?
A: Structure images are PyMOL renders from six orthogonal camera directions. Cartoon representation draws helices as coils and strands as arrows; sticks shows the backbone as bonds; surface shows the solvent-excluded envelope. Rainbow coloring maps sequence position to hue (blue→red, N→C); chain coloring assigns a distinct color per polypeptide.

Q: What are the backbone torsion angles?
A: φ (phi) and ψ (psi) are the two rotatable backbone dihedrals per residue: φ is the C(i-1)–N–Cα–C torsion, ψ is the N–Cα–C–N(i+1) torsion, both in degrees on (−180°, 180°]. α-helical residues cluster near (−60°, −45°); β-strand residues near (−120°, +130°). A Ramachandran plot is simply a scatter of (φ, ψ) for every residue.